Protein AF-A0A4U0YV05-F1 (afdb_monomer_lite)

Organism: NCBI:txid402884

Sequence (251 aa):
MLAPAMVDIHGDAFERQLMPRPGVLLPTEAALLETDRQLAANGIATAYHALTLSFEPGLRSVATGREVVAALAALAPRLTVENRVQLRWETFCFEALPLIEEALAGPLLPALAFNDHMTMAVLDASCALQDRPFDHDPAFPVTDMHGSAFAAKMETRAKRSGMAAADFTALMREIWTRRAEVPAVIALAGERARAVGAPMLSHDDSQPETRSFYRGHGARISEFPMNLAVAGAAREAGDWIVVRAPNAARG

pLDDT: mean 93.85, std 8.56, range [43.19, 98.81]

Radius of gyration: 18.27 Å; chains: 1; bounding box: 50×39×50 Å

Foldseek 3Di:
DDDDADEAEEDQPLLCLQPVDFPDGDDLLVSVQVVLVVCVVVRHQHYAHAQADDPFADCRHLVVVLVNLVSCVVCVVVGRHHYAYAYQYALLPLVNLVVLLVSCPDPPHHAYEYEHVLLVLQQDPVDDSLQFPASLPPVGHGDDLVDPVSLVSCCVVCSRSVHDSVVSSVVSVVSVVCSVCSLVSLLVSLVSCVVSVHAYEYEAARDLVNVVSNVVSPHQEYEPPSDPRNVVSSVVVNGHYHYDPVVVVVD

Structure (mmCIF, N/CA/C/O backbone):
data_AF-A0A4U0YV05-F1
#
_entry.id   AF-A0A4U0YV05-F1
#
loop_
_atom_site.group_PDB
_atom_site.id
_atom_site.type_symbol
_atom_site.label_atom_id
_atom_site.label_alt_id
_atom_site.label_comp_id
_atom_site.label_asym_id
_atom_site.label_entity_id
_atom_site.label_seq_id
_atom_site.pdbx_PDB_ins_code
_atom_site.Cartn_x
_atom_site.Cartn_y
_atom_site.Cartn_z
_atom_site.occupancy
_atom_site.B_iso_or_equiv
_atom_site.auth_seq_id
_atom_site.auth_comp_id
_atom_site.auth_asym_id
_atom_site.auth_atom_id
_atom_site.pdbx_PDB_model_num
ATOM 1 N N . MET A 1 1 ? -30.986 13.637 13.255 1.00 55.81 1 MET A N 1
ATOM 2 C CA . MET A 1 1 ? -30.966 12.291 12.646 1.00 55.81 1 MET A CA 1
ATOM 3 C C . MET A 1 1 ? -29.878 11.503 13.361 1.00 55.81 1 MET A C 1
ATOM 5 O O . MET A 1 1 ? -28.782 12.032 13.463 1.00 55.81 1 MET A O 1
ATOM 9 N N . LEU A 1 2 ? -30.180 10.336 13.936 1.00 71.12 2 LEU A N 1
ATOM 10 C CA . LEU A 1 2 ? -29.167 9.422 14.480 1.00 71.12 2 LEU A CA 1
ATOM 11 C C . LEU A 1 2 ? -28.899 8.370 13.403 1.00 71.12 2 LEU A C 1
ATOM 13 O O . LEU A 1 2 ? -29.835 7.696 12.979 1.00 71.12 2 LEU A O 1
ATOM 17 N N . ALA A 1 3 ? -27.659 8.276 12.934 1.00 77.25 3 ALA A N 1
ATOM 18 C CA . ALA A 1 3 ? -27.214 7.267 11.978 1.00 77.25 3 ALA A CA 1
ATOM 19 C C . ALA A 1 3 ? -25.967 6.562 12.540 1.00 77.25 3 ALA A C 1
ATOM 21 O O . ALA A 1 3 ? -25.246 7.179 13.331 1.00 77.25 3 ALA A O 1
ATOM 22 N N . PRO A 1 4 ? -25.706 5.295 12.167 1.00 82.56 4 PRO A N 1
ATOM 23 C CA . PRO A 1 4 ? -24.433 4.649 12.463 1.00 82.56 4 PRO A CA 1
ATOM 24 C C . PRO A 1 4 ? -23.274 5.486 11.918 1.00 82.56 4 PRO A C 1
ATOM 26 O O . PRO A 1 4 ? -23.374 6.040 10.821 1.00 82.56 4 PRO A O 1
ATOM 29 N N . ALA A 1 5 ? -22.185 5.580 12.677 1.00 84.75 5 ALA A N 1
ATOM 30 C CA . ALA A 1 5 ? -20.993 6.262 12.200 1.00 84.75 5 ALA A CA 1
ATOM 31 C C . ALA A 1 5 ? -20.339 5.480 11.050 1.00 84.75 5 ALA A C 1
ATOM 33 O O . ALA A 1 5 ? -20.402 4.248 11.010 1.00 84.75 5 ALA A O 1
ATOM 34 N N . MET A 1 6 ? -19.724 6.198 10.111 1.00 92.75 6 MET A N 1
ATOM 35 C CA . MET A 1 6 ? -19.103 5.590 8.937 1.00 92.75 6 MET A CA 1
ATOM 36 C C . MET A 1 6 ? -17.715 5.035 9.274 1.00 92.75 6 MET A C 1
ATOM 38 O O . MET A 1 6 ? -16.988 5.599 10.097 1.00 92.75 6 MET A O 1
ATOM 42 N N . VAL A 1 7 ? -17.351 3.945 8.597 1.00 92.44 7 VAL A N 1
ATOM 43 C CA . VAL A 1 7 ? -15.998 3.382 8.597 1.00 92.44 7 VAL A CA 1
ATOM 44 C C . VAL A 1 7 ? -15.406 3.596 7.211 1.00 92.44 7 VAL A C 1
ATOM 46 O O . VAL A 1 7 ? -15.930 3.063 6.233 1.00 92.44 7 VAL A O 1
ATOM 49 N N . ASP A 1 8 ? -14.331 4.374 7.129 1.00 92.25 8 ASP A N 1
ATOM 50 C CA . ASP A 1 8 ? -13.525 4.480 5.917 1.00 92.25 8 ASP A CA 1
ATOM 51 C C . ASP A 1 8 ? -12.470 3.370 5.932 1.00 92.25 8 ASP A C 1
ATOM 53 O O . ASP A 1 8 ? -11.651 3.288 6.844 1.00 92.25 8 ASP A O 1
ATOM 57 N N . ILE A 1 9 ? -12.518 2.479 4.946 1.00 90.50 9 ILE A N 1
ATOM 58 C CA . ILE A 1 9 ? -11.623 1.319 4.854 1.00 90.50 9 ILE A CA 1
ATOM 59 C C . ILE A 1 9 ? -10.411 1.567 3.944 1.00 90.50 9 ILE A C 1
ATOM 61 O O . ILE A 1 9 ? -9.527 0.715 3.894 1.00 90.50 9 ILE A O 1
ATOM 65 N N . HIS A 1 10 ? -10.378 2.697 3.226 1.00 84.88 10 HIS A N 1
ATOM 66 C CA . HIS A 1 10 ? -9.302 3.059 2.302 1.00 84.88 10 HIS A CA 1
ATOM 67 C C . HIS A 1 10 ? -9.283 4.578 2.053 1.00 84.88 10 HIS A C 1
ATOM 69 O O . HIS A 1 10 ? -9.800 5.073 1.045 1.00 84.88 10 HIS A O 1
ATOM 75 N N . GLY A 1 11 ? -8.644 5.317 2.961 1.00 85.31 11 GLY A N 1
ATOM 76 C CA . GLY A 1 11 ? -8.456 6.761 2.839 1.00 85.31 11 GLY A CA 1
ATOM 77 C C . GLY A 1 11 ? -7.008 7.127 2.514 1.00 85.31 11 GLY A C 1
ATOM 78 O O . GLY A 1 11 ? -6.137 6.988 3.366 1.00 85.31 11 GLY A O 1
ATOM 79 N N . ASP A 1 12 ? -6.733 7.648 1.315 1.00 86.75 12 ASP A N 1
ATOM 80 C CA . ASP A 1 12 ? -5.419 8.221 0.956 1.00 86.75 12 ASP A CA 1
ATOM 81 C C . ASP A 1 12 ? -5.397 9.756 1.022 1.00 86.75 12 ASP A C 1
ATOM 83 O O . ASP A 1 12 ? -4.408 10.398 0.670 1.00 86.75 12 ASP A O 1
ATOM 87 N N . ALA A 1 13 ? -6.486 10.366 1.501 1.00 84.62 13 ALA A N 1
ATOM 88 C CA . ALA A 1 13 ? -6.617 11.815 1.573 1.00 84.62 13 ALA A CA 1
ATOM 89 C C . ALA A 1 13 ? -5.518 12.451 2.436 1.00 84.62 13 ALA A C 1
ATOM 91 O O . ALA A 1 13 ? -4.998 13.483 2.020 1.00 84.62 13 ALA A O 1
ATOM 92 N N . PHE A 1 14 ? -5.122 11.797 3.541 1.00 91.25 14 PHE A N 1
ATOM 93 C CA . PHE A 1 14 ? -4.107 12.266 4.497 1.00 91.25 14 PHE A CA 1
ATOM 94 C C . PHE A 1 14 ? -2.751 12.598 3.840 1.00 91.25 14 PHE A C 1
ATOM 96 O O . PHE A 1 14 ? -2.035 13.489 4.304 1.00 91.25 14 PHE A O 1
ATOM 103 N N . GLU A 1 15 ? -2.411 11.943 2.717 1.00 91.19 15 GLU A N 1
ATOM 104 C CA . GLU A 1 15 ? -1.213 12.250 1.921 1.00 91.19 15 GLU A CA 1
ATOM 105 C C . GLU A 1 15 ? -1.215 13.718 1.447 1.00 91.19 15 GLU A C 1
ATOM 107 O O . GLU A 1 15 ? -0.156 14.341 1.354 1.00 91.19 15 GLU A O 1
ATOM 112 N N . ARG A 1 16 ? -2.395 14.308 1.199 1.00 89.44 16 ARG A N 1
ATOM 113 C CA . ARG A 1 16 ? -2.548 15.716 0.791 1.00 89.44 16 ARG A CA 1
ATOM 114 C C . ARG A 1 16 ? -2.352 16.686 1.951 1.00 89.44 16 ARG A C 1
ATOM 116 O O . ARG A 1 16 ? -1.910 17.805 1.714 1.00 89.44 16 ARG A O 1
ATOM 123 N N . GLN A 1 17 ? -2.668 16.293 3.183 1.00 93.81 17 GLN A N 1
ATOM 124 C CA . GLN A 1 17 ? -2.332 17.089 4.363 1.00 93.81 17 GLN A CA 1
ATOM 125 C C . GLN A 1 17 ? -0.826 17.017 4.647 1.00 93.81 17 GLN A C 1
ATOM 127 O O . GLN A 1 17 ? -0.232 18.031 5.002 1.00 93.81 17 GLN A O 1
ATOM 132 N N . LEU A 1 18 ? -0.194 15.853 4.455 1.00 93.75 18 LEU A N 1
ATOM 133 C CA . LEU A 1 18 ? 1.255 15.694 4.635 1.00 93.75 18 LEU A CA 1
ATOM 134 C C . LEU A 1 18 ? 2.056 16.448 3.574 1.00 93.75 18 LEU A C 1
ATOM 136 O O . LEU A 1 18 ? 3.023 17.130 3.902 1.00 93.75 18 LEU A O 1
ATOM 140 N N . MET A 1 19 ? 1.651 16.341 2.310 1.00 92.31 19 MET A N 1
ATOM 141 C CA . MET A 1 19 ? 2.328 16.957 1.174 1.00 92.31 19 MET A CA 1
ATOM 142 C C . MET A 1 19 ? 1.312 17.660 0.259 1.00 92.31 19 MET A C 1
ATOM 144 O O . MET A 1 19 ? 0.965 17.141 -0.806 1.00 92.31 19 MET A O 1
ATOM 148 N N . PRO A 1 20 ? 0.834 18.865 0.627 1.00 89.81 20 PRO A N 1
ATOM 149 C CA . PRO A 1 20 ? -0.196 19.587 -0.132 1.00 89.81 20 PRO A CA 1
ATOM 150 C C . PRO A 1 20 ? 0.233 19.951 -1.556 1.00 89.81 20 PRO A C 1
ATOM 152 O O . PRO A 1 20 ? -0.605 20.183 -2.428 1.00 89.81 20 PRO A O 1
ATOM 155 N N . ARG A 1 21 ? 1.543 19.996 -1.810 1.00 85.56 21 ARG A N 1
ATOM 156 C CA . ARG A 1 21 ? 2.125 20.084 -3.150 1.00 85.56 21 ARG A CA 1
ATOM 157 C C . ARG A 1 21 ? 3.425 19.279 -3.210 1.00 85.56 21 ARG A C 1
ATOM 159 O O . ARG A 1 21 ? 4.096 19.170 -2.182 1.00 85.56 21 ARG A O 1
ATOM 166 N N . PRO A 1 22 ? 3.817 18.761 -4.389 1.00 84.19 22 PRO A N 1
ATOM 167 C CA . PRO A 1 22 ? 5.017 17.940 -4.528 1.00 84.19 22 PRO A CA 1
ATOM 168 C C . PRO A 1 22 ? 6.263 18.593 -3.917 1.00 84.19 22 PRO A C 1
ATOM 170 O O . PRO A 1 22 ? 6.550 19.760 -4.186 1.00 84.19 22 PRO A O 1
ATOM 173 N N . GLY A 1 23 ? 6.986 17.834 -3.089 1.00 83.31 23 GLY A N 1
ATOM 174 C CA . GLY A 1 23 ? 8.243 18.259 -2.465 1.00 83.31 23 GLY A CA 1
ATOM 175 C C . GLY A 1 23 ? 8.105 19.190 -1.255 1.00 83.31 23 GLY A C 1
ATOM 176 O O . GLY A 1 23 ? 9.121 19.632 -0.729 1.00 83.31 23 GLY A O 1
ATOM 177 N N . VAL A 1 24 ? 6.886 19.500 -0.797 1.00 87.94 24 VAL A N 1
ATOM 178 C CA . VAL 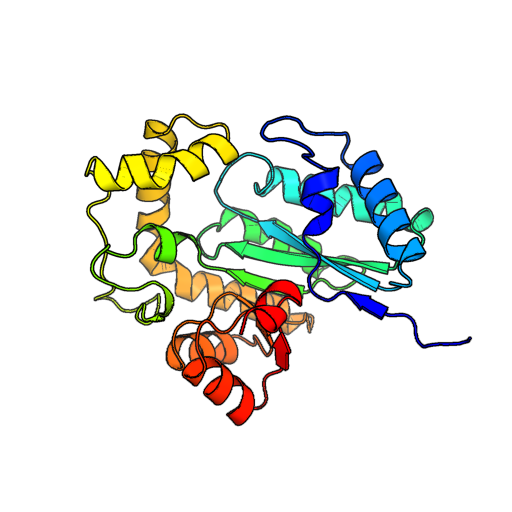A 1 24 ? 6.667 20.340 0.392 1.00 87.94 24 VAL A CA 1
ATOM 179 C C . VAL A 1 24 ? 5.918 19.555 1.453 1.00 87.94 24 VAL A C 1
ATOM 181 O O . VAL A 1 24 ? 4.704 19.397 1.356 1.00 87.94 24 VAL A O 1
ATOM 184 N N . LEU A 1 25 ? 6.657 19.093 2.462 1.00 89.31 25 LEU A N 1
ATOM 185 C CA . LEU A 1 25 ? 6.115 18.391 3.621 1.00 89.31 25 LEU A CA 1
ATOM 186 C C . LEU A 1 25 ? 5.694 19.382 4.710 1.00 89.31 25 LEU A C 1
ATOM 188 O O . LEU A 1 25 ? 6.436 20.307 5.048 1.00 89.31 25 LEU A O 1
ATOM 192 N N . LEU A 1 26 ? 4.503 19.174 5.261 1.00 93.19 26 LEU A N 1
ATOM 193 C CA . LEU A 1 26 ? 4.056 19.806 6.498 1.00 93.19 26 LEU A CA 1
ATOM 194 C C . LEU A 1 26 ? 4.427 18.929 7.705 1.00 93.19 26 LEU A C 1
ATOM 196 O O . LEU A 1 26 ? 4.664 17.732 7.540 1.00 93.19 26 LEU A O 1
ATOM 200 N N . PRO A 1 27 ? 4.462 19.489 8.929 1.00 95.31 27 PRO A N 1
ATOM 201 C CA . PRO A 1 27 ? 4.670 18.691 10.132 1.00 95.31 27 PRO A CA 1
ATOM 202 C C . PRO A 1 27 ? 3.625 17.572 10.250 1.00 95.31 27 PRO A C 1
ATOM 204 O O . PRO A 1 27 ? 2.423 17.848 10.268 1.00 95.31 27 PRO A O 1
ATOM 207 N N . THR A 1 28 ? 4.088 16.324 10.375 1.00 95.94 28 THR A N 1
ATOM 208 C CA . THR A 1 28 ? 3.250 15.113 10.393 1.00 95.94 28 THR A CA 1
ATOM 209 C C . THR A 1 28 ? 2.115 15.205 11.409 1.00 95.94 28 THR A C 1
ATOM 211 O O . THR A 1 28 ? 0.965 14.933 11.078 1.00 95.94 28 THR A O 1
ATOM 214 N N . GLU A 1 29 ? 2.395 15.677 12.627 1.00 96.50 29 GLU A N 1
ATOM 215 C CA . GLU A 1 29 ? 1.366 15.820 13.662 1.00 96.50 29 GLU A CA 1
ATOM 216 C C . GLU A 1 29 ? 0.243 16.788 13.267 1.00 96.50 29 GLU A C 1
ATOM 218 O O . GLU A 1 29 ? -0.933 16.501 13.488 1.00 96.50 29 GLU A O 1
ATOM 223 N N . ALA A 1 30 ? 0.589 17.932 12.667 1.00 95.94 30 ALA A N 1
ATOM 224 C CA . ALA A 1 30 ? -0.394 18.924 12.242 1.00 95.94 30 ALA A CA 1
ATOM 225 C C . ALA A 1 30 ? -1.266 18.383 11.100 1.00 95.94 30 ALA A C 1
ATOM 227 O O . ALA A 1 30 ? -2.483 18.558 11.118 1.00 95.94 30 ALA A O 1
ATOM 228 N N . ALA A 1 31 ? -0.653 17.677 10.146 1.00 96.25 31 ALA A N 1
ATOM 229 C CA . ALA A 1 31 ? -1.357 17.035 9.041 1.00 96.25 31 ALA A CA 1
ATOM 230 C C . ALA A 1 31 ? -2.343 15.955 9.520 1.00 96.25 31 ALA A C 1
ATOM 232 O O . ALA A 1 31 ? -3.478 15.891 9.041 1.00 96.25 31 ALA A O 1
ATOM 233 N N . LEU A 1 32 ? -1.938 15.129 10.489 1.00 97.25 32 LEU A N 1
ATOM 234 C CA . LEU A 1 32 ? -2.789 14.080 11.055 1.00 97.25 32 LEU A CA 1
ATOM 235 C C . LEU A 1 32 ? 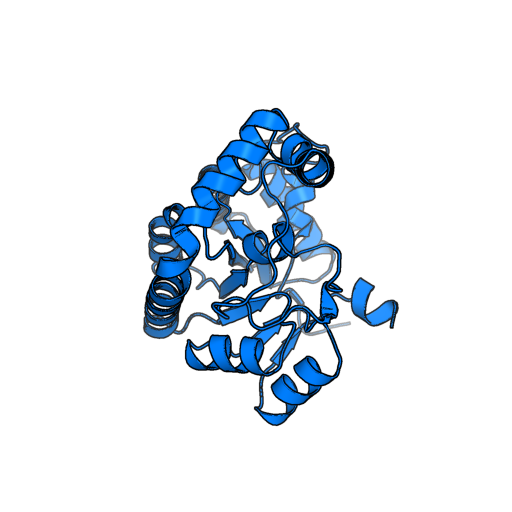-3.931 14.651 11.903 1.00 97.25 32 LEU A C 1
ATOM 237 O O . LEU A 1 32 ? -5.056 14.170 11.798 1.00 97.25 32 LEU A O 1
ATOM 241 N N . LEU A 1 33 ? -3.682 15.706 12.686 1.00 97.50 33 LEU A N 1
ATOM 242 C CA . LEU A 1 33 ? -4.739 16.405 13.425 1.00 97.50 33 LEU A CA 1
ATOM 243 C C . LEU A 1 33 ? -5.773 17.029 12.481 1.00 97.50 33 LEU A C 1
ATOM 245 O O . LEU A 1 33 ? -6.967 16.918 12.736 1.00 97.50 33 LEU A O 1
ATOM 249 N N . GLU A 1 34 ? -5.339 17.655 11.387 1.00 96.50 34 GLU A N 1
ATOM 250 C CA . GLU A 1 34 ? -6.257 18.185 10.372 1.00 96.50 34 GLU A CA 1
ATOM 251 C C . GLU A 1 34 ? -7.067 17.063 9.707 1.00 96.50 34 GLU A C 1
ATOM 253 O O . GLU A 1 34 ? -8.285 17.172 9.563 1.00 96.50 34 GLU A O 1
ATOM 258 N N . THR A 1 35 ? -6.409 15.953 9.362 1.00 96.69 35 THR A N 1
ATOM 259 C CA . THR A 1 35 ? -7.069 14.770 8.791 1.00 96.69 35 THR A CA 1
ATOM 260 C C . THR A 1 35 ? -8.154 14.233 9.730 1.00 96.69 35 THR A C 1
ATOM 262 O O . THR A 1 35 ? -9.287 14.029 9.298 1.00 96.69 35 THR A O 1
ATOM 265 N N . ASP A 1 36 ? -7.850 14.075 11.020 1.00 97.50 36 ASP A N 1
ATOM 266 C CA . ASP A 1 36 ? -8.804 13.649 12.052 1.00 97.50 36 ASP A CA 1
ATOM 267 C C . ASP A 1 36 ? -10.036 14.559 12.119 1.00 97.50 36 ASP A C 1
ATOM 269 O O . ASP A 1 36 ? -11.169 14.074 12.146 1.00 97.50 36 ASP A O 1
ATOM 273 N N . ARG A 1 37 ? -9.840 15.884 12.075 1.00 97.06 37 ARG A N 1
ATOM 274 C CA . ARG A 1 37 ? -10.954 16.842 12.108 1.00 97.06 37 ARG A CA 1
ATOM 275 C C . ARG A 1 37 ? -11.829 16.760 10.871 1.00 97.06 37 ARG A C 1
ATOM 277 O O . ARG A 1 37 ? -13.049 16.846 11.000 1.00 97.06 37 ARG A O 1
ATOM 284 N N . GLN A 1 38 ? -11.237 16.562 9.696 1.00 95.88 38 GLN A N 1
ATOM 285 C CA . GLN A 1 38 ? -12.008 16.362 8.473 1.00 95.88 38 GLN A CA 1
ATOM 286 C C . GLN A 1 38 ? -12.807 15.058 8.522 1.00 95.88 38 GLN A C 1
ATOM 288 O O . GLN A 1 38 ? -13.991 15.071 8.192 1.00 95.88 38 GLN A O 1
ATOM 293 N N . LEU A 1 39 ? -12.208 13.953 8.973 1.00 95.31 39 LEU A N 1
ATOM 294 C CA . LEU A 1 39 ? -12.907 12.674 9.124 1.00 95.31 39 LEU A CA 1
ATOM 295 C C . LEU A 1 39 ? -14.107 12.805 10.076 1.00 95.31 39 LEU A C 1
ATOM 297 O O . LEU A 1 39 ? -15.235 12.483 9.694 1.00 95.31 39 LEU A O 1
ATOM 301 N N . ALA A 1 40 ? -13.892 13.376 11.265 1.00 95.00 40 ALA A N 1
ATOM 302 C CA . ALA A 1 40 ? -14.948 13.583 12.253 1.00 95.00 40 ALA A CA 1
ATOM 303 C C . ALA A 1 40 ? -16.070 14.494 11.731 1.00 95.00 40 ALA A C 1
ATOM 305 O O . ALA A 1 40 ? -17.252 14.185 11.893 1.00 95.00 40 ALA A O 1
ATOM 306 N N . ALA A 1 41 ? -15.719 15.595 11.055 1.00 94.50 41 ALA A N 1
ATOM 307 C CA . ALA A 1 41 ? -16.692 16.522 10.475 1.00 94.50 41 ALA A CA 1
ATOM 308 C C . ALA A 1 41 ? -17.556 15.877 9.375 1.00 94.50 41 ALA A C 1
ATOM 310 O O . ALA A 1 41 ? -18.688 16.308 9.160 1.00 94.50 41 ALA A O 1
ATOM 311 N N . ASN A 1 42 ? -17.050 14.833 8.712 1.00 92.44 42 ASN A N 1
ATOM 312 C CA . ASN A 1 42 ? -17.774 14.056 7.704 1.00 92.44 42 ASN A CA 1
ATOM 313 C C . ASN A 1 42 ? -18.481 12.810 8.281 1.00 92.44 42 ASN A C 1
ATOM 315 O O . ASN A 1 42 ? -18.996 11.993 7.522 1.00 92.44 42 ASN A O 1
ATOM 319 N N . GLY A 1 43 ? -18.539 12.653 9.610 1.00 92.69 43 GLY A N 1
ATOM 320 C CA . GLY A 1 43 ? -19.245 11.543 10.263 1.00 92.69 43 GLY A CA 1
ATOM 321 C C . GLY A 1 43 ? -18.520 10.193 10.199 1.00 92.69 43 GLY A C 1
ATOM 322 O O . GLY A 1 43 ? -19.146 9.152 10.423 1.00 92.69 43 GLY A O 1
ATOM 323 N N . ILE A 1 44 ? -17.217 10.197 9.903 1.00 94.69 44 ILE A N 1
ATOM 324 C CA . ILE A 1 44 ? -16.365 9.004 9.928 1.00 94.69 44 ILE A CA 1
ATOM 325 C C . ILE A 1 44 ? -15.833 8.828 11.351 1.00 94.69 44 ILE A C 1
ATOM 327 O O . ILE A 1 44 ? -15.164 9.716 11.874 1.00 94.69 44 ILE A O 1
ATOM 331 N N . ALA A 1 45 ? -16.132 7.689 11.981 1.00 95.38 45 ALA A N 1
ATOM 332 C CA . ALA A 1 45 ? -15.660 7.369 13.336 1.00 95.38 45 ALA A CA 1
ATOM 333 C C . ALA A 1 45 ? -14.471 6.403 13.356 1.00 95.38 45 ALA A C 1
ATOM 335 O O . ALA A 1 45 ? -13.752 6.350 14.353 1.00 95.38 45 ALA A O 1
ATOM 336 N N . THR A 1 46 ? -14.224 5.686 12.259 1.00 95.75 46 THR A N 1
ATOM 337 C CA . THR A 1 46 ? -13.042 4.835 12.092 1.00 95.75 46 THR A CA 1
ATOM 338 C C . THR A 1 46 ? -12.504 5.005 10.683 1.00 95.75 46 THR A C 1
ATOM 340 O O . THR A 1 46 ? -13.274 4.958 9.726 1.00 95.75 46 THR A O 1
ATOM 343 N N . ALA A 1 47 ? -11.194 5.181 10.551 1.00 96.00 47 ALA A N 1
ATOM 344 C CA . ALA A 1 47 ? -10.533 5.291 9.259 1.00 96.00 47 ALA A CA 1
ATOM 345 C C . ALA A 1 47 ? -9.346 4.334 9.179 1.00 96.00 47 ALA A C 1
ATOM 347 O O . ALA A 1 47 ? -8.572 4.232 10.125 1.00 96.00 47 ALA A O 1
ATOM 348 N N . TYR A 1 48 ? -9.190 3.668 8.041 1.00 96.50 48 TYR A N 1
ATOM 349 C CA . TYR A 1 48 ? -7.971 2.987 7.631 1.00 96.50 48 TYR A CA 1
ATOM 350 C C . TYR A 1 48 ? -7.246 3.867 6.614 1.00 96.50 48 TYR A C 1
ATOM 352 O O . TYR A 1 48 ? -7.618 3.934 5.439 1.00 96.50 48 TYR A O 1
ATOM 360 N N . HIS A 1 49 ? -6.200 4.550 7.076 1.00 96.31 49 HIS A N 1
ATOM 361 C CA . HIS A 1 49 ? -5.341 5.360 6.215 1.00 96.31 49 HIS A CA 1
ATOM 362 C C . HIS A 1 49 ? -4.530 4.450 5.299 1.00 96.31 49 HIS A C 1
ATOM 364 O O . HIS A 1 49 ? -3.744 3.641 5.793 1.00 96.31 49 HIS A O 1
ATOM 370 N N . ALA A 1 50 ? -4.716 4.574 3.986 1.00 95.31 50 ALA A N 1
ATOM 371 C CA . ALA A 1 50 ? -3.995 3.807 2.973 1.00 95.31 50 ALA A CA 1
ATOM 372 C C . ALA A 1 50 ? -2.544 4.304 2.868 1.00 95.31 50 ALA A C 1
ATOM 374 O O . ALA A 1 50 ? -2.190 5.087 1.987 1.00 95.31 50 ALA A O 1
ATOM 375 N N . LEU A 1 51 ? -1.711 3.879 3.817 1.00 96.88 51 LEU A N 1
ATOM 376 C CA . LEU A 1 51 ? -0.325 4.296 3.962 1.00 96.88 51 LEU A CA 1
ATOM 377 C C . LEU A 1 51 ? 0.562 3.493 3.016 1.00 96.88 51 LEU A C 1
ATOM 379 O O . LEU A 1 51 ? 0.823 2.313 3.254 1.00 96.88 51 LEU A O 1
ATOM 383 N N . THR A 1 52 ? 1.043 4.140 1.955 1.00 96.62 52 THR A N 1
ATOM 384 C CA . THR A 1 52 ? 1.960 3.491 1.016 1.00 96.62 52 THR A CA 1
ATOM 385 C C . THR A 1 52 ? 3.335 3.285 1.654 1.00 96.62 52 THR A C 1
ATOM 387 O O . THR A 1 52 ? 3.950 4.248 2.110 1.00 96.62 52 THR A O 1
ATOM 390 N N . LEU A 1 53 ? 3.837 2.048 1.628 1.00 98.06 53 LEU A N 1
ATOM 391 C CA . LEU A 1 53 ? 5.206 1.684 1.999 1.00 98.06 53 LEU A CA 1
ATOM 392 C C . LEU A 1 53 ? 5.941 1.182 0.754 1.00 98.06 53 LEU A C 1
ATOM 394 O O . LEU A 1 53 ? 5.737 0.048 0.315 1.00 98.06 53 LEU A O 1
ATOM 398 N N . SER A 1 54 ? 6.768 2.046 0.173 1.00 97.25 54 SER A N 1
ATOM 399 C CA . SER A 1 54 ? 7.480 1.810 -1.080 1.00 97.25 54 SER A CA 1
ATOM 400 C C . SER A 1 54 ? 8.996 1.908 -0.917 1.00 97.25 54 SER A C 1
ATOM 402 O O . SER A 1 54 ? 9.513 2.551 -0.001 1.00 97.25 54 SER A O 1
ATOM 404 N N . PHE A 1 55 ? 9.701 1.284 -1.861 1.00 96.62 55 PHE A N 1
ATOM 405 C CA . PHE A 1 55 ? 11.145 1.410 -2.046 1.00 96.62 55 PHE A CA 1
ATOM 406 C C . PHE A 1 55 ? 11.540 2.800 -2.578 1.00 96.62 55 PHE A C 1
ATOM 408 O O . PHE A 1 55 ? 12.717 3.154 -2.551 1.00 96.62 55 PHE A O 1
ATOM 415 N N . GLU A 1 56 ? 10.580 3.593 -3.077 1.00 93.88 56 GLU A N 1
ATOM 416 C CA . GLU A 1 56 ? 10.836 4.969 -3.508 1.00 93.88 56 GLU A CA 1
ATOM 417 C C . GLU A 1 56 ? 11.002 5.921 -2.304 1.00 93.88 56 GLU A C 1
ATOM 419 O O . GLU A 1 56 ? 10.275 5.804 -1.313 1.00 93.88 56 GLU A O 1
ATOM 424 N N . PRO A 1 57 ? 11.937 6.890 -2.365 1.00 93.25 57 PRO A N 1
ATOM 425 C CA . PRO A 1 57 ? 12.074 7.899 -1.322 1.00 93.25 57 PRO A CA 1
ATOM 426 C C . PRO A 1 57 ? 10.915 8.910 -1.347 1.00 93.25 57 PRO A C 1
ATOM 428 O O . PRO A 1 57 ? 10.072 8.930 -2.247 1.00 93.25 57 PRO A O 1
ATOM 431 N N . GLY A 1 58 ? 10.899 9.796 -0.350 1.00 91.38 58 GLY A N 1
ATOM 432 C CA . GLY A 1 58 ? 9.890 10.846 -0.215 1.00 91.38 58 GLY A CA 1
ATOM 433 C C . GLY A 1 58 ? 8.647 10.362 0.526 1.00 91.38 58 GLY A C 1
ATOM 434 O O . GLY A 1 58 ? 8.740 9.512 1.409 1.00 91.38 58 GLY A O 1
ATOM 435 N N . LEU A 1 59 ? 7.481 10.907 0.162 1.00 92.00 59 LEU A N 1
ATOM 436 C CA . LEU A 1 59 ? 6.221 10.726 0.898 1.00 92.00 59 LEU A CA 1
ATOM 437 C C . LEU A 1 59 ? 5.846 9.254 1.147 1.00 92.00 59 LEU A C 1
ATOM 439 O O . LEU A 1 59 ? 5.254 8.938 2.171 1.00 92.00 59 LEU A O 1
ATOM 443 N N . ARG A 1 60 ? 6.177 8.367 0.204 1.00 93.75 60 ARG A N 1
ATOM 444 C CA . ARG A 1 60 ? 5.803 6.943 0.229 1.00 93.75 60 ARG A CA 1
ATOM 445 C C . ARG A 1 60 ? 6.903 6.035 0.772 1.00 93.75 60 ARG A C 1
ATOM 447 O O . ARG A 1 60 ? 6.785 4.816 0.695 1.00 93.75 60 ARG A O 1
ATOM 454 N N . SER A 1 61 ? 7.985 6.620 1.278 1.00 96.00 61 SER A N 1
ATOM 455 C CA . SER A 1 61 ? 9.111 5.867 1.815 1.00 96.00 61 SER A CA 1
ATOM 456 C C . SER A 1 61 ? 8.755 5.177 3.129 1.00 96.00 61 SER A C 1
ATOM 458 O O . SER A 1 61 ? 7.917 5.648 3.901 1.00 96.00 61 SER A O 1
ATOM 460 N N . VAL A 1 62 ? 9.470 4.096 3.444 1.00 98.19 62 VAL A N 1
ATOM 461 C CA . VAL A 1 62 ? 9.359 3.412 4.745 1.00 98.19 62 VAL A CA 1
ATOM 462 C C . VAL A 1 62 ? 9.668 4.357 5.916 1.00 98.19 62 VAL A C 1
ATOM 464 O O . VAL A 1 62 ? 9.053 4.242 6.975 1.00 98.19 62 VAL A O 1
ATOM 467 N N . ALA A 1 63 ? 10.581 5.318 5.731 1.00 97.00 63 ALA A N 1
ATOM 468 C CA . ALA A 1 63 ? 10.918 6.312 6.750 1.00 97.00 63 ALA A CA 1
ATOM 469 C C . ALA A 1 63 ? 9.718 7.215 7.078 1.00 97.00 63 ALA A C 1
ATOM 471 O O . ALA A 1 63 ? 9.331 7.319 8.240 1.00 97.00 63 ALA A O 1
ATOM 472 N N . THR A 1 64 ? 9.066 7.782 6.058 1.00 95.94 64 THR A N 1
ATOM 473 C CA . THR A 1 64 ? 7.839 8.570 6.248 1.00 95.94 64 THR A CA 1
ATOM 474 C C . THR A 1 64 ? 6.707 7.715 6.818 1.00 95.94 64 THR A C 1
ATOM 476 O O . THR A 1 64 ? 5.991 8.161 7.711 1.00 95.94 64 THR A O 1
ATOM 479 N N . GLY A 1 65 ? 6.576 6.459 6.380 1.00 97.19 65 GLY A N 1
ATOM 480 C CA . GLY A 1 65 ? 5.612 5.523 6.957 1.00 97.19 65 GLY A CA 1
ATOM 481 C C . GLY A 1 65 ? 5.804 5.320 8.462 1.00 97.19 65 GLY A C 1
ATOM 482 O O . GLY A 1 65 ? 4.841 5.380 9.226 1.00 97.19 65 GLY A O 1
ATOM 483 N N . ARG A 1 66 ? 7.055 5.159 8.908 1.00 97.75 66 ARG A N 1
ATOM 484 C CA . ARG A 1 66 ? 7.404 5.047 10.330 1.00 97.75 66 ARG A CA 1
ATOM 485 C C . ARG A 1 66 ? 7.043 6.310 11.110 1.00 97.75 66 ARG A C 1
ATOM 487 O O . ARG A 1 66 ? 6.483 6.201 12.198 1.00 97.75 66 ARG A O 1
ATOM 494 N N . GLU A 1 67 ? 7.325 7.490 10.559 1.00 97.38 67 GLU A N 1
ATOM 495 C CA . GLU A 1 67 ? 6.949 8.771 11.173 1.00 97.38 67 GLU A CA 1
ATOM 496 C C . GLU A 1 67 ? 5.430 8.896 11.345 1.00 97.38 67 GLU A C 1
ATOM 498 O O . GLU A 1 67 ? 4.966 9.297 12.410 1.00 97.38 67 GLU A O 1
ATOM 503 N N . VAL A 1 68 ? 4.649 8.508 10.331 1.00 97.38 68 VAL A N 1
ATOM 504 C CA . VAL A 1 68 ? 3.179 8.542 10.381 1.00 97.38 68 VAL A CA 1
ATOM 505 C C . VAL A 1 68 ? 2.634 7.583 11.439 1.00 97.38 68 VAL A C 1
ATOM 507 O O . VAL A 1 68 ? 1.813 7.994 12.258 1.00 97.38 68 VAL A O 1
ATOM 510 N N . VAL A 1 69 ? 3.100 6.329 11.464 1.00 97.31 69 VAL A N 1
ATOM 511 C CA . VAL A 1 69 ? 2.660 5.330 12.456 1.00 97.31 69 VAL A CA 1
ATOM 512 C C . VAL A 1 69 ? 2.990 5.792 13.879 1.00 97.31 69 VAL A C 1
ATOM 514 O O . VAL A 1 69 ? 2.125 5.752 14.757 1.00 97.31 69 VAL A O 1
ATOM 517 N N . ALA A 1 70 ? 4.205 6.299 14.105 1.00 96.88 70 ALA A N 1
ATOM 518 C CA . ALA A 1 70 ? 4.617 6.814 15.408 1.00 96.88 70 ALA A CA 1
ATOM 519 C C . ALA A 1 70 ? 3.790 8.039 15.836 1.00 96.88 70 ALA A C 1
ATOM 521 O O . ALA A 1 70 ? 3.348 8.118 16.984 1.00 96.88 70 ALA A O 1
ATOM 522 N N . ALA A 1 71 ? 3.536 8.975 14.917 1.00 97.31 71 ALA A N 1
ATOM 523 C CA . ALA A 1 71 ? 2.743 10.167 15.197 1.00 97.31 71 ALA A CA 1
ATOM 524 C C . ALA A 1 71 ? 1.275 9.831 15.500 1.00 97.31 71 ALA A C 1
ATOM 526 O O . ALA A 1 71 ? 0.710 10.398 16.433 1.00 97.31 71 ALA A O 1
ATOM 527 N N . LEU A 1 72 ? 0.663 8.883 14.780 1.00 96.88 72 LEU A N 1
ATOM 528 C CA . LEU A 1 72 ? -0.691 8.400 15.081 1.00 96.88 72 LEU A CA 1
ATOM 529 C C . LEU A 1 72 ? -0.777 7.808 16.493 1.00 96.88 72 LEU A C 1
ATOM 531 O O . LEU A 1 72 ? -1.687 8.154 17.247 1.00 96.88 72 LEU A O 1
ATOM 535 N N . ALA A 1 73 ? 0.193 6.974 16.878 1.00 95.62 73 ALA A N 1
ATOM 536 C CA . ALA A 1 73 ? 0.245 6.394 18.218 1.00 95.62 73 ALA A CA 1
ATOM 537 C C . ALA A 1 73 ? 0.407 7.470 19.307 1.00 95.62 73 ALA A C 1
ATOM 539 O O . ALA A 1 73 ? -0.310 7.451 20.308 1.00 95.62 73 ALA A O 1
ATOM 540 N N . ALA A 1 74 ? 1.301 8.442 19.098 1.00 96.69 74 ALA A N 1
ATOM 541 C CA . ALA A 1 74 ? 1.523 9.543 20.035 1.00 96.69 74 ALA A CA 1
ATOM 542 C C . ALA A 1 74 ? 0.301 10.470 20.163 1.00 96.69 74 ALA A C 1
ATOM 544 O O . ALA A 1 74 ? 0.000 10.970 21.250 1.00 96.69 74 ALA A O 1
ATOM 545 N N . LEU A 1 75 ? -0.420 10.695 19.062 1.00 97.25 75 LEU A N 1
ATOM 546 C CA . LEU A 1 75 ? -1.600 11.554 19.026 1.00 97.25 75 LEU A CA 1
ATOM 547 C C . LEU A 1 75 ? -2.879 10.861 19.492 1.00 97.25 75 LEU A C 1
ATOM 549 O O . LEU A 1 75 ? -3.841 11.577 19.758 1.00 97.25 75 LEU A O 1
ATOM 553 N N . ALA A 1 76 ? -2.908 9.533 19.640 1.00 96.00 76 ALA A N 1
ATOM 554 C CA . ALA A 1 76 ? -4.114 8.764 19.963 1.00 96.00 76 ALA A CA 1
ATOM 555 C C . ALA A 1 76 ? -5.003 9.373 21.076 1.00 96.00 76 ALA A C 1
ATOM 557 O O . ALA A 1 76 ? -6.213 9.447 20.866 1.00 96.00 76 ALA A O 1
ATOM 558 N N . PRO A 1 77 ? -4.476 9.916 22.198 1.00 96.31 77 PRO A N 1
ATOM 559 C CA . PRO A 1 77 ? -5.305 10.552 23.234 1.00 96.31 77 PRO A CA 1
ATOM 560 C C . PRO A 1 77 ? -6.015 11.854 22.813 1.00 96.31 77 PRO A C 1
ATOM 562 O O . PRO A 1 77 ? -6.857 12.363 23.548 1.00 96.31 77 PRO A O 1
ATOM 565 N N . ARG A 1 78 ? -5.630 12.446 21.678 1.00 96.50 78 ARG A N 1
ATOM 566 C CA . ARG A 1 78 ? -6.120 13.735 21.153 1.00 96.50 78 ARG A CA 1
ATOM 567 C C . ARG A 1 78 ? -6.997 13.585 19.907 1.00 96.50 78 ARG A C 1
ATOM 569 O O . ARG A 1 78 ? -7.605 14.575 19.487 1.00 96.50 78 ARG A O 1
ATOM 576 N N . LEU A 1 79 ? -7.008 12.401 19.298 1.00 97.44 79 LEU A N 1
ATOM 577 C CA . LEU A 1 79 ? -7.765 12.110 18.085 1.00 97.44 79 LEU A CA 1
ATOM 578 C C . LEU A 1 79 ? -9.240 11.882 18.428 1.00 97.44 79 LEU A C 1
ATOM 580 O O . LEU A 1 79 ? -9.581 11.386 19.500 1.00 97.44 79 LEU A O 1
ATOM 584 N N . THR A 1 80 ? -10.116 12.303 17.523 1.00 96.88 80 THR A N 1
ATOM 585 C CA . THR A 1 80 ? -11.574 12.189 17.667 1.00 96.88 80 THR A CA 1
ATOM 586 C C . THR A 1 80 ? -12.144 11.007 16.885 1.00 96.88 80 THR A C 1
ATOM 588 O O . THR A 1 80 ? -13.266 10.580 17.151 1.00 96.88 80 THR A O 1
ATOM 591 N N . VAL A 1 81 ? -11.351 10.460 15.963 1.00 96.19 81 VAL A N 1
ATOM 592 C CA . VAL A 1 81 ? -11.637 9.286 15.137 1.00 96.19 81 VAL A CA 1
ATOM 593 C C . VAL A 1 81 ? -10.698 8.145 15.535 1.00 96.19 81 VAL A C 1
ATOM 595 O O . VAL A 1 81 ? -9.543 8.362 15.912 1.00 96.19 81 VAL A O 1
ATOM 598 N N . GLU A 1 82 ? -11.159 6.901 15.425 1.00 96.62 82 GLU A N 1
ATOM 599 C CA . GLU A 1 82 ? -10.278 5.739 15.512 1.00 96.62 82 GLU A CA 1
ATOM 600 C C . GLU A 1 82 ? -9.433 5.644 14.231 1.00 96.62 82 GLU A C 1
ATOM 602 O O . GLU A 1 82 ? -9.879 5.148 13.195 1.00 96.62 82 GLU A O 1
ATOM 607 N N . ASN A 1 83 ? -8.213 6.176 14.293 1.00 96.88 83 ASN A N 1
ATOM 608 C CA . ASN A 1 83 ? -7.294 6.252 13.162 1.00 96.88 83 ASN A CA 1
ATOM 609 C C . ASN A 1 83 ? -6.426 4.985 13.097 1.00 96.88 83 ASN A C 1
ATOM 611 O O . ASN A 1 83 ? -5.436 4.857 13.817 1.00 96.88 83 ASN A O 1
ATOM 615 N N . ARG A 1 84 ? -6.800 4.051 12.223 1.00 96.94 84 ARG A N 1
ATOM 616 C CA . ARG A 1 84 ? -6.042 2.840 11.881 1.00 96.94 84 ARG A CA 1
ATOM 617 C C . ARG A 1 84 ? -5.245 3.053 10.596 1.00 96.94 84 ARG A C 1
ATOM 619 O O . ARG A 1 84 ? -5.488 3.997 9.845 1.00 96.94 84 ARG A O 1
ATOM 626 N N . VAL A 1 85 ? -4.320 2.142 10.306 1.00 97.06 85 VAL A N 1
ATOM 627 C CA . VAL A 1 85 ? -3.572 2.146 9.041 1.00 97.06 85 VAL A CA 1
ATOM 628 C C . VAL A 1 85 ? -3.877 0.898 8.219 1.00 97.06 85 VAL A C 1
ATOM 630 O O . VAL A 1 85 ? -3.959 -0.216 8.735 1.00 97.06 85 VAL A O 1
ATOM 633 N N . GLN A 1 86 ? -4.047 1.092 6.918 1.00 97.50 86 GLN A N 1
ATOM 634 C CA . GLN A 1 86 ? -3.904 0.058 5.905 1.00 97.50 86 GLN A CA 1
ATOM 635 C C . GLN A 1 86 ? -2.479 0.190 5.358 1.00 97.50 86 GLN A C 1
ATOM 637 O O . GLN A 1 86 ? -2.161 1.146 4.654 1.00 97.50 86 GLN A O 1
ATOM 642 N N . LEU A 1 87 ? -1.609 -0.752 5.713 1.00 98.00 87 LEU A N 1
ATOM 643 C CA . LEU A 1 87 ? -0.227 -0.830 5.249 1.00 98.00 87 LEU A CA 1
ATOM 644 C C . LEU A 1 87 ? -0.243 -1.262 3.781 1.00 98.00 87 LEU A C 1
ATOM 646 O O . LEU A 1 87 ? -0.265 -2.456 3.477 1.00 98.00 87 LEU A O 1
ATOM 650 N N . ARG A 1 88 ? -0.290 -0.290 2.868 1.00 97.56 88 ARG A N 1
ATOM 651 C CA . ARG A 1 88 ? -0.266 -0.520 1.424 1.00 97.56 88 ARG A CA 1
ATOM 652 C C . ARG A 1 88 ? 1.171 -0.738 0.982 1.00 97.56 88 ARG A C 1
ATOM 654 O O . ARG A 1 88 ? 1.901 0.189 0.642 1.00 97.56 88 ARG A O 1
ATOM 661 N N . TRP A 1 89 ? 1.581 -1.989 1.053 1.00 98.56 89 TRP A N 1
ATOM 662 C CA . TRP A 1 89 ? 2.958 -2.403 0.897 1.00 98.56 89 TRP A CA 1
ATOM 663 C C . TRP A 1 89 ? 3.272 -2.743 -0.558 1.00 98.56 89 TRP A C 1
ATOM 665 O O . TRP A 1 89 ? 2.648 -3.628 -1.146 1.00 98.56 89 TRP A O 1
ATOM 675 N N . GLU A 1 90 ? 4.261 -2.055 -1.133 1.00 98.44 90 GLU A N 1
ATOM 676 C CA . GLU A 1 90 ? 4.863 -2.479 -2.396 1.00 98.44 90 GLU A CA 1
ATOM 677 C C . GLU A 1 90 ? 5.617 -3.787 -2.169 1.00 98.44 90 GLU A C 1
ATOM 679 O O . GLU A 1 90 ? 6.599 -3.818 -1.432 1.00 98.44 90 GLU A O 1
ATOM 684 N N . THR A 1 91 ? 5.206 -4.858 -2.837 1.00 98.62 91 THR A N 1
ATOM 685 C CA . THR A 1 91 ? 5.737 -6.218 -2.633 1.00 98.62 91 THR A CA 1
ATOM 686 C C . THR A 1 91 ? 7.243 -6.349 -2.895 1.00 98.62 91 THR A C 1
ATOM 688 O O . THR A 1 91 ? 7.873 -7.278 -2.400 1.00 98.62 91 THR A O 1
ATOM 691 N N . PHE A 1 92 ? 7.841 -5.392 -3.610 1.00 98.62 92 PHE A N 1
ATOM 692 C CA . PHE A 1 92 ? 9.284 -5.277 -3.848 1.00 98.62 92 PHE A CA 1
ATOM 693 C C . PHE A 1 92 ? 10.055 -4.499 -2.758 1.00 98.62 92 PHE A C 1
ATOM 695 O O . PHE A 1 92 ? 11.288 -4.495 -2.752 1.00 98.62 92 PHE A O 1
ATOM 702 N N . CYS A 1 93 ? 9.362 -3.828 -1.835 1.00 98.62 93 CYS A N 1
ATOM 703 C CA . CYS A 1 93 ? 9.959 -3.072 -0.734 1.00 98.62 93 CYS A CA 1
ATOM 704 C C . CYS A 1 93 ? 10.169 -3.974 0.487 1.00 98.62 93 CYS A C 1
ATOM 706 O O . CYS A 1 93 ? 9.410 -3.941 1.458 1.00 98.62 93 CYS A O 1
ATOM 708 N N . PHE A 1 94 ? 11.199 -4.812 0.442 1.00 98.56 94 PHE A N 1
ATOM 709 C CA . PHE A 1 94 ? 11.506 -5.755 1.525 1.00 98.56 94 PHE A CA 1
ATOM 710 C C . PHE A 1 94 ? 11.875 -5.029 2.828 1.00 98.56 94 PHE A C 1
ATOM 712 O O . PHE A 1 94 ? 11.609 -5.514 3.925 1.00 98.56 94 PHE A O 1
ATOM 719 N N . GLU A 1 95 ? 12.412 -3.818 2.708 1.00 98.25 95 GLU A N 1
ATOM 720 C CA . GLU A 1 95 ? 12.780 -2.927 3.804 1.00 98.25 95 GLU A CA 1
ATOM 721 C C . GLU A 1 95 ? 11.574 -2.481 4.651 1.00 98.25 95 GLU A C 1
ATOM 723 O O . GLU A 1 95 ? 11.754 -2.026 5.780 1.00 98.25 95 GLU A O 1
ATOM 728 N N . ALA A 1 96 ? 10.344 -2.623 4.142 1.00 98.56 96 ALA A N 1
ATOM 729 C CA . ALA A 1 96 ? 9.124 -2.326 4.887 1.00 98.56 96 ALA A CA 1
ATOM 730 C C . ALA A 1 96 ? 8.737 -3.426 5.890 1.00 98.56 96 ALA A C 1
ATOM 732 O O . ALA A 1 96 ? 7.990 -3.140 6.825 1.00 98.56 96 ALA A O 1
ATOM 733 N N . LEU A 1 97 ? 9.238 -4.661 5.735 1.00 98.56 97 LEU A N 1
ATOM 734 C CA . LEU A 1 97 ? 8.827 -5.801 6.568 1.00 98.56 97 LEU A CA 1
ATOM 735 C C . LEU A 1 97 ? 8.989 -5.550 8.077 1.00 98.56 97 LEU A C 1
ATOM 737 O O . LEU A 1 97 ? 8.027 -5.808 8.798 1.00 98.56 97 LEU A O 1
ATOM 741 N N . PRO A 1 98 ? 10.107 -4.984 8.582 1.00 98.56 98 PRO A N 1
ATOM 742 C CA . PRO A 1 98 ? 10.234 -4.700 10.011 1.00 98.56 98 PRO A CA 1
ATOM 743 C C . PRO A 1 98 ? 9.170 -3.724 10.528 1.00 98.56 98 PRO A C 1
ATOM 745 O O . PRO A 1 98 ? 8.661 -3.898 11.630 1.00 98.56 98 PRO A O 1
ATOM 748 N N . LEU A 1 99 ? 8.808 -2.706 9.735 1.00 98.56 99 LEU A N 1
ATOM 749 C CA . LEU A 1 99 ? 7.743 -1.767 10.102 1.00 98.56 99 LEU A CA 1
ATOM 750 C C . LEU A 1 99 ? 6.367 -2.445 10.072 1.00 98.56 99 LEU A C 1
ATOM 752 O O . LEU A 1 99 ? 5.534 -2.166 10.928 1.00 98.56 99 LEU A O 1
ATOM 756 N N . ILE A 1 100 ? 6.128 -3.339 9.108 1.00 98.62 100 ILE A N 1
ATOM 757 C CA . ILE A 1 100 ? 4.888 -4.119 9.034 1.00 98.62 100 ILE A CA 1
ATOM 758 C C . ILE A 1 100 ? 4.746 -5.007 10.274 1.00 98.62 100 ILE A C 1
ATOM 760 O O . ILE A 1 100 ? 3.690 -5.005 10.899 1.00 98.62 100 ILE A O 1
ATOM 764 N N . GLU A 1 101 ? 5.800 -5.726 10.664 1.00 98.25 101 GLU A N 1
ATOM 765 C CA . GLU A 1 101 ? 5.794 -6.576 11.861 1.00 98.25 101 GLU A CA 1
ATOM 766 C C . GLU A 1 101 ? 5.576 -5.762 13.146 1.00 98.25 101 GLU A C 1
ATOM 768 O O . GLU A 1 101 ? 4.754 -6.141 13.981 1.00 98.25 101 GLU A O 1
ATOM 773 N N . GLU A 1 102 ? 6.246 -4.614 13.281 1.00 97.94 102 GLU A N 1
ATOM 774 C CA . GLU A 1 102 ? 6.056 -3.690 14.406 1.00 97.94 102 GLU A CA 1
ATOM 775 C C . GLU A 1 102 ? 4.611 -3.178 14.486 1.00 97.94 102 GLU A C 1
ATOM 777 O O . GLU A 1 102 ? 3.995 -3.215 15.552 1.00 97.94 102 GLU A O 1
ATOM 782 N N . ALA A 1 103 ? 4.041 -2.749 13.357 1.00 97.75 103 ALA A N 1
ATOM 783 C CA . ALA A 1 103 ? 2.672 -2.247 13.298 1.00 97.75 103 ALA A CA 1
ATOM 784 C C . ALA A 1 103 ? 1.634 -3.345 13.593 1.00 97.75 103 ALA A C 1
ATOM 786 O O . ALA A 1 103 ? 0.653 -3.084 14.286 1.00 97.75 103 ALA A O 1
ATOM 787 N N . LEU A 1 104 ? 1.852 -4.578 13.119 1.00 98.00 104 LEU A N 1
ATOM 788 C CA . LEU A 1 104 ? 0.985 -5.731 13.407 1.00 98.00 104 LEU A CA 1
ATOM 789 C C . LEU A 1 104 ? 0.983 -6.125 14.892 1.00 98.00 104 LEU A C 1
ATOM 791 O O . LEU A 1 104 ? -0.011 -6.668 15.372 1.00 98.00 104 LEU A O 1
ATOM 795 N N . ALA A 1 105 ? 2.071 -5.851 15.616 1.00 96.75 105 ALA A N 1
ATOM 796 C CA . ALA A 1 105 ? 2.171 -6.059 17.061 1.00 96.75 105 ALA A CA 1
ATOM 797 C C . ALA A 1 105 ? 1.644 -4.869 17.893 1.00 96.75 105 ALA A C 1
ATOM 799 O O . ALA A 1 105 ? 1.548 -4.966 19.119 1.00 96.75 105 ALA A O 1
ATOM 800 N N . GLY A 1 106 ? 1.334 -3.744 17.243 1.00 93.25 106 GLY A N 1
ATOM 801 C CA . GLY A 1 106 ? 0.890 -2.507 17.876 1.00 93.25 106 GLY A CA 1
ATOM 802 C C . GLY A 1 106 ? -0.603 -2.472 18.240 1.00 93.25 106 GLY A C 1
ATOM 803 O O . GLY A 1 106 ? -1.359 -3.410 17.974 1.00 93.25 106 GLY A O 1
ATOM 804 N N . PRO A 1 107 ? -1.062 -1.371 18.866 1.00 90.00 107 PRO A N 1
ATOM 805 C CA . PRO A 1 107 ? -2.483 -1.131 19.091 1.00 90.00 107 PRO A CA 1
ATOM 806 C C . PRO A 1 107 ? -3.202 -0.829 17.768 1.00 90.00 107 PRO A C 1
ATOM 808 O O . PRO A 1 107 ? -2.573 -0.436 16.792 1.00 90.00 107 PRO A O 1
ATOM 811 N N . LEU A 1 108 ? -4.537 -0.939 17.763 1.00 93.00 108 LEU A N 1
ATOM 812 C CA . LEU A 1 108 ? -5.376 -0.640 16.594 1.00 93.00 108 LEU A CA 1
ATOM 813 C C . LEU A 1 108 ? -4.958 -1.433 15.343 1.00 93.00 108 LEU A C 1
ATOM 815 O O . LEU A 1 108 ? -4.517 -0.857 14.350 1.00 93.00 108 LEU A O 1
ATOM 819 N N . LEU A 1 109 ? -5.139 -2.759 15.420 1.00 95.81 109 LEU A N 1
ATOM 820 C CA . LEU A 1 109 ? -4.756 -3.750 14.407 1.00 95.81 109 LEU A CA 1
ATOM 821 C C . LEU A 1 109 ? -4.871 -3.206 12.966 1.00 95.81 109 LEU A C 1
ATOM 823 O O . LEU A 1 109 ? -5.996 -2.940 12.503 1.00 95.81 109 LEU A O 1
ATOM 827 N N . PRO A 1 110 ? -3.735 -3.044 12.258 1.00 97.44 110 PRO A N 1
ATOM 828 C CA . PRO A 1 110 ? -3.743 -2.538 10.898 1.00 97.44 110 PRO A CA 1
ATOM 829 C C . PRO A 1 110 ? -4.283 -3.580 9.917 1.00 97.44 110 PRO A C 1
ATOM 831 O O . PRO A 1 110 ? -4.416 -4.763 10.231 1.00 97.44 110 PRO A O 1
ATOM 834 N N . ALA A 1 111 ? -4.574 -3.130 8.701 1.00 98.06 111 ALA A N 1
ATOM 835 C CA . ALA A 1 111 ? -4.764 -4.013 7.556 1.00 98.06 111 ALA A CA 1
ATOM 836 C C . ALA A 1 111 ? -3.473 -4.066 6.726 1.00 98.06 111 ALA A C 1
ATOM 838 O O . ALA A 1 111 ? -2.732 -3.085 6.688 1.00 98.06 111 ALA A O 1
ATOM 839 N N . LEU A 1 112 ? -3.213 -5.176 6.038 1.00 98.56 112 LEU A N 1
ATOM 840 C CA . LEU A 1 112 ? -2.096 -5.316 5.099 1.00 98.56 112 LEU A CA 1
ATOM 841 C C . LEU A 1 112 ? -2.639 -5.382 3.667 1.00 98.56 112 LEU A C 1
ATOM 843 O O . LEU A 1 112 ? -3.390 -6.295 3.335 1.00 98.56 112 LEU A O 1
ATOM 847 N N . ALA A 1 113 ? -2.256 -4.435 2.814 1.00 98.00 113 ALA A N 1
ATOM 848 C CA . ALA A 1 113 ? -2.615 -4.440 1.399 1.00 98.00 113 ALA A CA 1
ATOM 849 C C . ALA A 1 113 ? -1.381 -4.752 0.544 1.00 98.00 113 ALA A C 1
ATOM 851 O O . ALA A 1 113 ? -0.394 -4.018 0.585 1.00 98.00 113 ALA A O 1
ATOM 852 N N . PHE A 1 114 ? -1.441 -5.836 -0.230 1.00 98.50 114 PHE A N 1
ATOM 853 C CA . PHE A 1 114 ? -0.411 -6.197 -1.201 1.00 98.50 114 PHE A CA 1
ATOM 854 C C . PHE A 1 114 ? -0.558 -5.328 -2.450 1.00 98.50 114 PHE A C 1
ATOM 856 O O . PHE A 1 114 ? -1.618 -5.318 -3.078 1.00 98.50 114 PHE A O 1
ATOM 863 N N . ASN A 1 115 ? 0.505 -4.616 -2.814 1.00 97.56 115 ASN A N 1
ATOM 864 C CA . ASN A 1 115 ? 0.545 -3.736 -3.974 1.00 97.56 115 ASN A CA 1
ATOM 865 C C . ASN A 1 115 ? 1.771 -4.053 -4.844 1.00 97.56 115 ASN A C 1
ATOM 867 O O . ASN A 1 115 ? 2.859 -4.280 -4.320 1.00 97.56 115 ASN A O 1
ATOM 871 N N . ASP A 1 116 ? 1.625 -4.053 -6.168 1.00 97.06 116 ASP A N 1
ATOM 872 C CA . ASP A 1 116 ? 2.750 -4.268 -7.086 1.00 97.06 116 ASP A CA 1
ATOM 873 C C . ASP A 1 116 ? 2.758 -3.245 -8.230 1.00 97.06 116 ASP A C 1
ATOM 875 O O . ASP A 1 116 ? 2.444 -3.526 -9.389 1.00 97.06 116 ASP A O 1
ATOM 879 N N . HIS A 1 117 ? 3.165 -2.014 -7.914 1.00 95.38 117 HIS A N 1
ATOM 880 C CA . HIS A 1 117 ? 3.376 -1.000 -8.945 1.00 95.38 117 HIS A CA 1
ATOM 881 C C . HIS A 1 117 ? 4.693 -1.174 -9.705 1.00 95.38 117 HIS A C 1
ATOM 883 O O . HIS A 1 117 ? 4.921 -0.434 -10.673 1.00 95.38 117 HIS A O 1
ATOM 889 N N . MET A 1 118 ? 5.572 -2.068 -9.249 1.00 97.00 118 MET A N 1
ATOM 890 C CA . MET A 1 118 ? 6.851 -2.348 -9.886 1.00 97.00 118 MET A CA 1
ATOM 891 C C . MET A 1 118 ? 6.602 -3.133 -11.172 1.00 97.00 118 MET A C 1
ATOM 893 O O . MET A 1 118 ? 6.918 -2.635 -12.251 1.00 97.00 118 MET A O 1
ATOM 897 N N . THR A 1 119 ? 5.909 -4.267 -11.091 1.00 96.94 119 THR A N 1
ATOM 898 C CA . THR A 1 119 ? 5.526 -5.080 -12.253 1.00 96.94 119 THR A CA 1
ATOM 899 C C . THR A 1 119 ? 4.713 -4.265 -13.273 1.00 96.94 119 THR A C 1
ATOM 901 O O . THR A 1 119 ? 5.018 -4.269 -14.467 1.00 96.94 119 THR A O 1
ATOM 904 N N . MET A 1 120 ? 3.780 -3.418 -12.815 1.00 95.94 120 MET A N 1
ATOM 905 C CA . MET A 1 120 ? 3.047 -2.478 -13.685 1.00 95.94 120 MET A CA 1
ATOM 906 C C . MET A 1 120 ? 3.954 -1.436 -14.370 1.00 95.94 120 MET A C 1
ATOM 908 O O . MET A 1 120 ? 3.689 -0.995 -15.493 1.00 95.94 120 MET A O 1
ATOM 912 N N . ALA A 1 121 ? 5.022 -0.988 -13.705 1.00 96.12 121 ALA A N 1
ATOM 913 C CA . ALA A 1 121 ? 5.927 0.013 -14.261 1.00 96.12 121 ALA A CA 1
ATOM 914 C C . ALA A 1 121 ? 6.786 -0.543 -15.397 1.00 96.12 121 ALA A C 1
ATOM 916 O O . ALA A 1 121 ? 7.070 0.199 -16.341 1.00 96.12 121 ALA A O 1
ATOM 917 N N . VAL A 1 122 ? 7.156 -1.822 -15.335 1.00 97.25 122 VAL A N 1
ATOM 918 C CA . VAL A 1 122 ? 7.984 -2.484 -16.356 1.00 97.25 122 VAL A CA 1
ATOM 919 C C . VAL A 1 122 ? 7.192 -3.239 -17.409 1.00 97.25 122 VAL A C 1
ATOM 921 O O . VAL A 1 122 ? 7.800 -3.739 -18.348 1.00 97.25 122 VAL A O 1
ATOM 924 N N . LEU A 1 123 ? 5.863 -3.279 -17.302 1.00 97.56 123 LEU A N 1
ATOM 925 C CA . LEU A 1 123 ? 5.007 -3.863 -18.328 1.00 97.56 123 LEU A CA 1
ATOM 926 C C . LEU A 1 123 ? 5.322 -3.275 -19.712 1.00 97.56 123 LEU A C 1
ATOM 928 O O . LEU A 1 123 ? 5.394 -2.046 -19.873 1.00 97.56 123 LEU A O 1
ATOM 932 N N . ASP A 1 124 ? 5.504 -4.167 -20.686 1.00 96.62 124 ASP A N 1
ATOM 933 C CA . ASP A 1 124 ? 5.705 -3.802 -22.083 1.00 96.62 124 ASP A CA 1
ATOM 934 C C . ASP A 1 124 ? 4.514 -3.013 -22.646 1.00 96.62 124 ASP A C 1
ATOM 936 O O . ASP A 1 124 ? 3.355 -3.282 -22.332 1.00 96.62 124 ASP A O 1
ATOM 940 N N . ALA A 1 125 ? 4.797 -2.035 -23.507 1.00 93.44 125 ALA A N 1
ATOM 941 C CA . ALA A 1 125 ? 3.780 -1.135 -24.046 1.00 93.44 125 ALA A CA 1
ATOM 942 C C . ALA A 1 125 ? 2.771 -1.831 -24.978 1.00 93.44 125 ALA A C 1
ATOM 944 O O . ALA A 1 125 ? 1.705 -1.273 -25.233 1.00 93.44 125 ALA A O 1
ATOM 945 N N . SER A 1 126 ? 3.087 -3.029 -25.483 1.00 93.94 126 SER A N 1
ATOM 946 C CA . SER A 1 126 ? 2.149 -3.841 -26.266 1.00 93.94 126 SER A CA 1
ATOM 947 C C . SER A 1 126 ? 1.022 -4.452 -25.428 1.00 93.94 126 SER A C 1
ATOM 949 O O . SER A 1 126 ? 0.023 -4.895 -25.992 1.00 93.94 126 SER A O 1
ATOM 951 N N . CYS A 1 127 ? 1.151 -4.461 -24.098 1.00 95.12 127 CYS A N 1
ATOM 952 C CA . CYS A 1 127 ? 0.173 -5.040 -23.190 1.00 95.12 127 CYS A CA 1
ATOM 953 C C . CYS A 1 127 ? -0.632 -3.943 -22.476 1.00 95.12 127 CYS A C 1
ATOM 955 O O . CYS A 1 127 ? -0.074 -3.058 -21.822 1.00 95.12 127 CYS A O 1
ATOM 957 N N . ALA A 1 128 ? -1.962 -4.002 -22.585 1.00 94.00 128 ALA A N 1
ATOM 958 C CA . ALA A 1 128 ? -2.840 -3.115 -21.833 1.00 94.00 128 ALA A CA 1
ATOM 959 C C . ALA A 1 128 ? -2.770 -3.440 -20.336 1.00 94.00 128 ALA A C 1
ATOM 961 O O . ALA A 1 128 ? -2.733 -4.600 -19.934 1.00 94.00 128 ALA A O 1
ATOM 962 N N . LEU A 1 129 ? -2.793 -2.409 -19.490 1.00 92.81 129 LEU A N 1
ATOM 963 C CA . LEU A 1 129 ? -2.616 -2.575 -18.047 1.00 92.81 129 LEU A CA 1
ATOM 964 C C . LEU A 1 129 ? -3.707 -3.454 -17.411 1.00 92.81 129 LEU A C 1
ATOM 966 O O . LEU A 1 129 ? -3.417 -4.207 -16.488 1.00 92.81 129 LEU A O 1
ATOM 970 N N . GLN A 1 130 ? -4.944 -3.366 -17.907 1.00 92.00 130 GLN A N 1
ATOM 971 C CA . GLN A 1 130 ? -6.091 -4.154 -17.436 1.00 92.00 130 GLN A CA 1
ATOM 972 C C . GLN A 1 130 ? -6.008 -5.629 -17.842 1.00 92.00 130 GLN A C 1
ATOM 974 O O . GLN A 1 130 ? -6.615 -6.466 -17.177 1.00 92.00 130 GLN A O 1
ATOM 979 N N . ASP A 1 131 ? -5.242 -5.923 -18.895 1.00 91.44 131 ASP A N 1
ATOM 980 C CA . ASP A 1 131 ? -5.065 -7.256 -19.474 1.00 91.44 131 ASP A CA 1
ATOM 981 C C . ASP A 1 131 ? -3.688 -7.845 -19.140 1.00 91.44 131 ASP A C 1
ATOM 983 O O . ASP A 1 131 ? -3.319 -8.903 -19.653 1.00 91.44 131 ASP A O 1
ATOM 987 N N . ARG A 1 132 ? -2.907 -7.171 -18.280 1.00 95.06 132 ARG A N 1
ATOM 988 C CA . ARG A 1 132 ? -1.573 -7.635 -17.883 1.00 95.06 132 ARG A CA 1
ATOM 989 C C . ARG A 1 132 ? -1.667 -9.070 -17.344 1.00 95.06 132 ARG A C 1
ATOM 991 O O . ARG A 1 132 ? -2.587 -9.349 -16.560 1.00 95.06 132 ARG A O 1
ATOM 998 N N . PRO A 1 133 ? -0.749 -9.971 -17.736 1.00 96.06 133 PRO A N 1
ATOM 999 C CA . PRO A 1 133 ? -0.767 -11.345 -17.257 1.00 96.06 133 PRO A CA 1
ATOM 1000 C C . PRO A 1 133 ? -0.456 -11.399 -15.758 1.00 96.06 133 PRO A C 1
ATOM 1002 O O . PRO A 1 133 ? -0.165 -10.384 -15.120 1.00 96.06 133 PRO A O 1
ATOM 1005 N N . PHE A 1 134 ? -0.523 -12.602 -15.195 1.00 96.06 134 PHE A N 1
ATOM 1006 C CA . PHE A 1 134 ? -0.183 -12.839 -13.798 1.00 96.06 134 PHE A CA 1
ATOM 1007 C C . PHE A 1 134 ? 1.229 -12.321 -13.464 1.00 96.06 134 PHE A C 1
ATOM 1009 O O . PHE A 1 134 ? 2.198 -12.636 -14.156 1.00 96.06 134 PHE A O 1
ATOM 1016 N N . ASP A 1 135 ? 1.349 -11.544 -12.382 1.00 94.81 135 ASP A N 1
ATOM 1017 C CA . ASP A 1 135 ? 2.553 -10.758 -12.058 1.00 94.81 135 ASP A CA 1
ATOM 1018 C C . ASP A 1 135 ? 3.824 -11.594 -11.892 1.00 94.81 135 ASP A C 1
ATOM 1020 O O . ASP A 1 135 ? 4.933 -11.118 -12.148 1.00 94.81 135 ASP A O 1
ATOM 1024 N N . HIS A 1 136 ? 3.675 -12.859 -11.496 1.00 95.19 136 HIS A N 1
ATOM 1025 C CA . HIS A 1 136 ? 4.784 -13.779 -11.250 1.00 95.19 136 HIS A CA 1
ATOM 1026 C C . HIS A 1 136 ? 5.017 -14.784 -12.388 1.00 95.19 136 HIS A C 1
ATOM 1028 O O . HIS A 1 136 ? 5.829 -15.695 -12.234 1.00 95.19 136 HIS A O 1
ATOM 1034 N N . ASP A 1 137 ? 4.368 -14.615 -13.546 1.00 95.25 137 ASP A N 1
ATOM 1035 C CA . ASP A 1 137 ? 4.623 -15.446 -14.728 1.00 95.25 137 ASP A CA 1
ATOM 1036 C C . ASP A 1 137 ? 6.086 -15.279 -15.205 1.00 95.25 137 ASP A C 1
ATOM 1038 O O . ASP A 1 137 ? 6.539 -14.148 -15.408 1.00 95.25 137 ASP A O 1
ATOM 1042 N N . PRO A 1 138 ? 6.883 -16.349 -15.381 1.00 92.94 138 PRO A N 1
ATOM 1043 C CA . PRO A 1 138 ? 8.240 -16.243 -15.925 1.00 92.94 138 PRO A CA 1
ATOM 1044 C C . PRO A 1 138 ? 8.317 -15.558 -17.299 1.00 92.94 138 PRO A C 1
ATOM 1046 O O . PRO A 1 138 ? 9.340 -14.951 -17.609 1.00 92.94 138 PRO A O 1
ATOM 1049 N N . ALA A 1 139 ? 7.249 -15.630 -18.096 1.00 94.75 139 ALA A N 1
ATOM 1050 C CA . ALA A 1 139 ? 7.114 -15.008 -19.409 1.00 94.75 139 ALA A CA 1
ATOM 1051 C C . ALA A 1 139 ? 6.424 -13.628 -19.364 1.00 94.75 139 ALA A C 1
ATOM 1053 O O . ALA A 1 139 ? 5.955 -13.145 -20.396 1.00 94.75 139 ALA A O 1
ATOM 1054 N N . PHE A 1 140 ? 6.348 -12.984 -18.192 1.00 96.69 140 PHE A N 1
ATOM 1055 C CA . PHE A 1 140 ? 5.769 -11.646 -18.061 1.00 96.69 140 PHE A CA 1
ATOM 1056 C C . PHE A 1 140 ? 6.440 -10.654 -19.037 1.00 96.69 140 PHE A C 1
ATOM 1058 O O . PHE A 1 140 ? 7.672 -10.564 -19.056 1.00 96.69 140 PHE A O 1
ATOM 1065 N N . PRO A 1 141 ? 5.672 -9.903 -19.849 1.00 97.25 141 PRO A N 1
ATOM 1066 C CA . PRO A 1 141 ? 6.230 -9.044 -20.884 1.00 97.25 141 PRO A CA 1
ATOM 1067 C C . PRO A 1 141 ? 6.832 -7.777 -20.269 1.00 97.25 141 PRO A C 1
ATOM 1069 O O . PRO A 1 141 ? 6.124 -6.919 -19.736 1.00 97.25 141 PRO A O 1
ATOM 1072 N N . VAL A 1 142 ? 8.156 -7.661 -20.360 1.00 97.44 142 VAL A N 1
ATOM 1073 C CA . VAL A 1 142 ? 8.940 -6.566 -19.780 1.00 97.44 142 VAL A CA 1
ATOM 1074 C C . VAL A 1 142 ? 9.454 -5.645 -20.880 1.00 97.44 142 VAL A C 1
ATOM 1076 O O . VAL A 1 142 ? 10.054 -6.093 -21.854 1.00 97.44 142 VAL A O 1
ATOM 1079 N N . THR A 1 143 ? 9.239 -4.348 -20.698 1.00 97.31 143 THR A N 1
ATOM 1080 C CA . THR A 1 143 ? 9.780 -3.292 -21.554 1.00 97.31 143 THR A CA 1
ATOM 1081 C C . THR A 1 143 ? 11.309 -3.194 -21.450 1.00 97.31 143 THR A C 1
ATOM 1083 O O . THR A 1 143 ? 11.894 -3.554 -20.427 1.00 97.31 143 THR A O 1
ATOM 1086 N N . ASP A 1 144 ? 11.979 -2.637 -22.463 1.00 96.94 144 ASP A N 1
ATOM 1087 C CA . ASP A 1 144 ? 13.412 -2.335 -22.365 1.00 96.94 144 ASP A CA 1
ATOM 1088 C C . ASP A 1 144 ? 13.672 -1.212 -21.341 1.00 96.94 144 ASP A C 1
ATOM 1090 O O . ASP A 1 144 ? 13.518 -0.021 -21.625 1.00 96.94 144 ASP A O 1
ATOM 1094 N N . MET A 1 145 ? 14.118 -1.599 -20.142 1.00 96.50 145 MET A N 1
ATOM 1095 C CA . MET A 1 145 ? 14.422 -0.689 -19.031 1.00 96.50 145 MET A CA 1
ATOM 1096 C C . MET A 1 145 ? 15.693 0.157 -19.237 1.00 96.50 145 MET A C 1
ATOM 1098 O O . MET A 1 145 ? 16.014 1.012 -18.401 1.00 96.50 145 MET A O 1
ATOM 1102 N N . HIS A 1 146 ? 16.451 -0.085 -20.310 1.00 95.44 146 HIS A N 1
ATOM 1103 C CA . HIS A 1 146 ? 17.586 0.744 -20.723 1.00 95.44 146 HIS A CA 1
ATOM 1104 C C . HIS A 1 146 ? 17.208 1.747 -21.823 1.00 95.44 146 HIS A C 1
ATOM 1106 O O . HIS A 1 146 ? 17.968 2.683 -22.082 1.00 95.44 146 HIS A O 1
ATOM 1112 N N . GLY A 1 147 ? 16.029 1.595 -22.431 1.00 93.56 147 GLY A N 1
ATOM 1113 C CA . GLY A 1 147 ? 15.535 2.454 -23.497 1.00 93.56 147 GLY A CA 1
ATOM 1114 C C . GLY A 1 147 ? 15.082 3.839 -23.020 1.00 93.56 147 GLY A C 1
ATOM 1115 O O . GLY A 1 147 ? 14.616 4.037 -21.894 1.00 93.56 147 GLY A O 1
ATOM 1116 N N . SER A 1 148 ? 15.148 4.820 -23.924 1.00 93.75 148 SER A N 1
ATOM 1117 C CA . SER A 1 148 ? 14.697 6.197 -23.663 1.00 93.75 148 SER A CA 1
ATOM 1118 C C . SER A 1 148 ? 13.196 6.291 -23.369 1.00 93.75 148 SER A C 1
ATOM 1120 O O . SER A 1 148 ? 12.779 7.134 -22.576 1.00 93.75 148 SER A O 1
ATOM 1122 N N . ALA A 1 149 ? 12.384 5.402 -23.951 1.00 93.75 149 ALA A N 1
ATOM 1123 C CA . ALA A 1 149 ? 10.948 5.328 -23.688 1.00 93.75 149 ALA A CA 1
ATOM 1124 C C . ALA A 1 149 ? 10.648 4.978 -22.220 1.00 93.75 149 ALA A C 1
ATOM 1126 O O . ALA A 1 149 ? 9.768 5.587 -21.607 1.00 93.75 149 ALA A O 1
ATOM 1127 N N . PHE A 1 150 ? 11.409 4.049 -21.629 1.00 95.56 150 PHE A N 1
ATOM 1128 C CA . PHE A 1 150 ? 11.269 3.709 -20.215 1.00 95.56 150 PHE A CA 1
ATOM 1129 C C . PHE A 1 150 ? 11.693 4.874 -19.317 1.00 95.56 150 PHE A C 1
ATOM 1131 O O . PHE A 1 150 ? 10.958 5.236 -18.398 1.00 95.56 150 PHE A O 1
ATOM 1138 N N . ALA A 1 151 ? 12.820 5.524 -19.626 1.00 94.12 151 ALA A N 1
ATOM 1139 C CA . ALA A 1 151 ? 13.271 6.705 -18.890 1.00 94.12 151 ALA A CA 1
ATOM 1140 C C . ALA A 1 151 ? 12.214 7.828 -18.896 1.00 94.12 151 ALA A C 1
ATOM 1142 O O . ALA A 1 151 ? 11.901 8.382 -17.841 1.00 94.12 151 ALA A O 1
ATOM 1143 N N . ALA A 1 152 ? 11.594 8.099 -20.051 1.00 94.25 152 ALA A N 1
ATOM 1144 C CA . ALA A 1 152 ? 10.506 9.072 -20.174 1.00 94.25 152 ALA A CA 1
ATOM 1145 C C . ALA A 1 152 ? 9.273 8.676 -19.337 1.00 94.25 152 ALA A C 1
ATOM 1147 O O . ALA A 1 152 ? 8.711 9.508 -18.623 1.00 94.25 152 ALA A O 1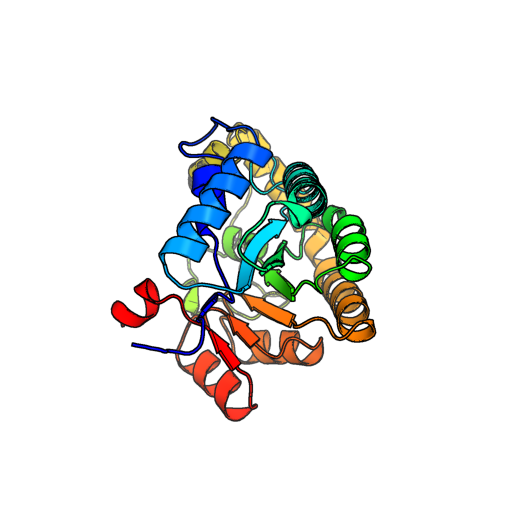
ATOM 1148 N N . LYS A 1 153 ? 8.882 7.390 -19.351 1.00 93.62 153 LYS A N 1
ATOM 1149 C CA . LYS A 1 153 ? 7.784 6.851 -18.522 1.00 93.62 153 LYS A CA 1
ATOM 1150 C C . LYS A 1 153 ? 8.042 7.052 -17.021 1.00 93.62 153 LYS A C 1
ATOM 1152 O O . LYS A 1 153 ? 7.095 7.224 -16.251 1.00 93.62 153 LYS A O 1
ATOM 1157 N N . MET A 1 154 ? 9.306 7.033 -16.593 1.00 95.06 154 MET A N 1
ATOM 1158 C CA . MET A 1 154 ? 9.691 7.173 -15.188 1.00 95.06 154 MET A CA 1
ATOM 1159 C C . MET A 1 154 ? 9.755 8.624 -14.688 1.00 95.06 154 MET A C 1
ATOM 1161 O O . MET A 1 154 ? 9.747 8.833 -13.475 1.00 95.06 154 MET A O 1
ATOM 1165 N N . GLU A 1 155 ? 9.750 9.638 -15.561 1.00 93.38 155 GLU A N 1
ATOM 1166 C CA . GLU A 1 155 ? 9.935 11.043 -15.159 1.00 93.38 155 GLU A CA 1
ATOM 1167 C C . GLU A 1 155 ? 8.934 11.529 -14.107 1.00 93.38 155 GLU A C 1
ATOM 1169 O O . GLU A 1 155 ? 9.307 12.220 -13.159 1.00 93.38 155 GLU A O 1
ATOM 1174 N N . THR A 1 156 ? 7.651 11.189 -14.252 1.00 91.06 156 THR A N 1
ATOM 1175 C CA . THR A 1 156 ? 6.621 11.618 -13.295 1.00 91.06 156 THR A CA 1
ATOM 1176 C C . THR A 1 156 ? 6.842 10.992 -11.920 1.00 91.06 156 THR A C 1
ATOM 1178 O O . THR A 1 156 ? 6.674 11.670 -10.906 1.00 91.06 156 THR A O 1
ATOM 1181 N N . ARG A 1 157 ? 7.248 9.715 -11.877 1.00 91.06 157 ARG A N 1
ATOM 1182 C CA . ARG A 1 157 ? 7.548 9.013 -10.622 1.00 91.06 157 ARG A CA 1
ATOM 1183 C C . ARG A 1 157 ? 8.817 9.572 -9.979 1.00 91.06 157 ARG A C 1
ATOM 1185 O O . ARG A 1 157 ? 8.783 9.894 -8.797 1.00 91.06 157 ARG A O 1
ATOM 1192 N N . ALA A 1 158 ? 9.858 9.822 -10.775 1.00 92.62 158 ALA A N 1
ATOM 1193 C CA . ALA A 1 158 ? 11.095 10.456 -10.324 1.00 92.62 158 ALA A CA 1
ATOM 1194 C C . ALA A 1 158 ? 10.849 11.849 -9.713 1.00 92.62 158 ALA A C 1
ATOM 1196 O O . ALA A 1 158 ? 11.322 12.149 -8.620 1.00 92.62 158 ALA A O 1
ATOM 1197 N N . LYS A 1 159 ? 10.022 12.686 -10.362 1.00 91.06 159 LYS A N 1
ATOM 1198 C CA . LYS A 1 159 ? 9.629 14.000 -9.820 1.00 91.06 159 LYS A CA 1
ATOM 1199 C C . LYS A 1 159 ? 8.901 13.877 -8.481 1.00 91.06 159 LYS A C 1
ATOM 1201 O O . LYS A 1 159 ? 9.141 14.686 -7.590 1.00 91.06 159 LYS A O 1
ATOM 1206 N N . ARG A 1 160 ? 8.022 12.880 -8.327 1.00 86.50 160 ARG A N 1
ATOM 1207 C CA . ARG A 1 160 ? 7.294 12.636 -7.071 1.00 86.50 160 ARG A CA 1
ATOM 1208 C C . ARG A 1 160 ? 8.216 12.153 -5.950 1.00 86.50 160 ARG A C 1
ATOM 1210 O O . ARG A 1 160 ? 8.013 12.560 -4.811 1.00 86.50 160 ARG A O 1
ATOM 1217 N N . SER A 1 161 ? 9.206 11.321 -6.266 1.00 88.38 161 SER A N 1
ATOM 1218 C CA . SER A 1 161 ? 10.185 10.824 -5.293 1.00 88.38 161 SER A CA 1
ATOM 1219 C C . SER A 1 161 ? 11.309 11.824 -4.991 1.00 88.38 161 SER A C 1
ATOM 1221 O O . SER A 1 161 ? 12.125 11.580 -4.107 1.00 88.38 161 SER A O 1
ATOM 1223 N N . GLY A 1 162 ? 11.368 12.952 -5.710 1.00 89.31 162 GLY A N 1
ATOM 1224 C CA . GLY A 1 162 ? 12.429 13.951 -5.566 1.00 89.31 162 GLY A CA 1
ATOM 1225 C C . GLY A 1 162 ? 13.775 13.513 -6.153 1.00 89.31 162 GLY A C 1
ATOM 1226 O O . GLY A 1 162 ? 14.805 14.073 -5.790 1.00 89.31 162 GLY A O 1
ATOM 1227 N N . MET A 1 163 ? 13.782 12.519 -7.044 1.00 93.00 163 MET A N 1
ATOM 1228 C CA . MET A 1 163 ? 14.990 11.983 -7.675 1.00 93.00 163 MET A CA 1
ATOM 1229 C C . MET A 1 163 ? 15.173 12.517 -9.098 1.00 93.00 163 MET A C 1
ATOM 1231 O O . MET A 1 163 ? 14.208 12.848 -9.794 1.00 93.00 163 MET A O 1
ATOM 1235 N N . ALA A 1 164 ? 16.418 12.525 -9.579 1.00 94.38 164 ALA A N 1
ATOM 1236 C CA . ALA A 1 164 ? 16.666 12.662 -11.008 1.00 94.38 164 ALA A CA 1
ATOM 1237 C C . ALA A 1 164 ? 16.126 11.429 -11.755 1.00 94.38 164 ALA A C 1
ATOM 1239 O O . ALA A 1 164 ? 16.177 10.304 -11.255 1.00 94.38 164 ALA A O 1
ATOM 1240 N N . ALA A 1 165 ? 15.627 11.622 -12.980 1.00 93.81 165 ALA A N 1
ATOM 1241 C CA . ALA A 1 165 ? 15.031 10.537 -13.766 1.00 93.81 165 ALA A CA 1
ATOM 1242 C C . ALA A 1 165 ? 16.013 9.380 -14.035 1.00 93.81 165 ALA A C 1
ATOM 1244 O O . ALA A 1 165 ? 15.608 8.216 -14.024 1.00 93.81 165 ALA A O 1
ATOM 1245 N N . ALA A 1 166 ? 17.300 9.688 -14.230 1.00 94.75 166 ALA A N 1
ATOM 1246 C CA . ALA A 1 166 ? 18.349 8.689 -14.422 1.00 94.75 166 ALA A CA 1
ATOM 1247 C C . ALA A 1 166 ? 18.544 7.812 -13.173 1.00 94.75 166 ALA A C 1
ATOM 1249 O O . ALA A 1 166 ? 18.548 6.585 -13.290 1.00 94.75 166 ALA A O 1
ATOM 1250 N N . ASP A 1 167 ? 18.617 8.431 -11.993 1.00 96.38 167 ASP A N 1
ATOM 1251 C CA . ASP A 1 167 ? 18.787 7.730 -10.715 1.00 96.38 167 ASP A CA 1
ATOM 1252 C C . ASP A 1 167 ? 17.560 6.879 -10.385 1.00 96.38 167 ASP A C 1
ATOM 1254 O O . ASP A 1 167 ? 17.688 5.726 -9.985 1.00 96.38 167 ASP A O 1
ATOM 1258 N N . PHE A 1 168 ? 16.356 7.407 -10.625 1.00 95.94 168 PHE A N 1
ATOM 1259 C CA . PHE A 1 168 ? 15.121 6.649 -10.425 1.00 95.94 168 PHE A CA 1
ATOM 1260 C C . PHE A 1 168 ? 15.042 5.438 -11.363 1.00 95.94 168 PHE A C 1
ATOM 1262 O O . PHE A 1 168 ? 14.666 4.344 -10.958 1.00 95.94 168 PHE A O 1
ATOM 1269 N N . THR A 1 169 ? 15.440 5.606 -12.624 1.00 96.69 169 THR A N 1
ATOM 1270 C CA . THR A 1 169 ? 15.474 4.510 -13.601 1.00 96.69 169 THR A CA 1
ATOM 1271 C C . THR A 1 169 ? 16.514 3.448 -13.220 1.00 96.69 169 THR A C 1
ATOM 1273 O O . THR A 1 169 ? 16.273 2.255 -13.409 1.00 96.69 169 THR A O 1
ATOM 1276 N N . ALA A 1 170 ? 17.651 3.853 -12.643 1.00 97.06 170 ALA A N 1
ATOM 1277 C CA . ALA A 1 170 ? 18.637 2.931 -12.084 1.00 97.06 170 ALA A CA 1
ATOM 1278 C C . ALA A 1 170 ? 18.088 2.160 -10.873 1.00 97.06 170 ALA A C 1
ATOM 1280 O O . ALA A 1 170 ? 18.193 0.935 -10.859 1.00 97.06 170 ALA A O 1
ATOM 1281 N N . LEU A 1 171 ? 17.423 2.850 -9.939 1.00 97.38 171 LEU A N 1
ATOM 1282 C CA . LEU A 1 171 ? 16.747 2.237 -8.794 1.00 97.38 171 LEU A CA 1
ATOM 1283 C C . LEU A 1 171 ? 15.707 1.200 -9.242 1.00 97.38 171 LEU A C 1
ATOM 1285 O O . LEU A 1 171 ? 15.696 0.084 -8.741 1.00 97.38 171 LEU A O 1
ATOM 1289 N N . MET A 1 172 ? 14.865 1.526 -10.226 1.00 97.69 172 MET A N 1
ATOM 1290 C CA . MET A 1 172 ? 13.857 0.591 -10.745 1.00 97.69 172 MET A CA 1
ATOM 1291 C C . MET A 1 172 ? 14.486 -0.695 -11.296 1.00 97.69 172 MET A C 1
ATOM 1293 O O . MET A 1 172 ? 13.957 -1.780 -11.064 1.00 97.69 172 MET A O 1
ATOM 1297 N N . ARG A 1 173 ? 15.620 -0.596 -12.006 1.00 97.81 173 ARG A N 1
ATOM 1298 C CA . ARG A 1 173 ? 16.355 -1.779 -12.484 1.00 97.81 173 ARG A CA 1
ATOM 1299 C C . ARG A 1 173 ? 16.911 -2.605 -11.336 1.00 97.81 173 ARG A C 1
ATOM 1301 O O . ARG A 1 173 ? 16.784 -3.822 -11.370 1.00 97.81 173 ARG A O 1
ATOM 1308 N N . GLU A 1 174 ? 17.508 -1.955 -10.341 1.00 98.19 174 GLU A N 1
ATOM 1309 C CA . GLU A 1 174 ? 18.029 -2.626 -9.149 1.00 98.19 174 GLU A CA 1
ATOM 1310 C C . GLU A 1 174 ? 16.917 -3.383 -8.416 1.00 98.19 174 GLU A C 1
ATOM 1312 O O . GLU A 1 174 ? 17.036 -4.583 -8.180 1.00 98.19 174 GLU A O 1
ATOM 1317 N N . ILE A 1 175 ? 15.799 -2.716 -8.135 1.00 98.31 175 ILE A N 1
ATOM 1318 C CA . ILE A 1 175 ? 14.652 -3.318 -7.454 1.00 98.31 175 ILE A CA 1
ATOM 1319 C C . ILE A 1 175 ? 14.068 -4.480 -8.262 1.00 98.31 175 ILE A C 1
ATOM 1321 O O . ILE A 1 175 ? 13.744 -5.519 -7.687 1.00 98.31 175 ILE A O 1
ATOM 1325 N N . TRP A 1 176 ? 13.998 -4.365 -9.592 1.00 98.06 176 TRP A N 1
ATOM 1326 C CA . TRP A 1 176 ? 13.486 -5.440 -10.445 1.00 98.06 176 TRP A CA 1
ATOM 1327 C C . TRP A 1 176 ? 14.305 -6.736 -10.358 1.00 98.06 176 TRP A C 1
ATOM 1329 O O . TRP A 1 176 ? 13.746 -7.820 -10.528 1.00 98.06 176 TRP A O 1
ATOM 1339 N N . THR A 1 177 ? 15.598 -6.665 -10.013 1.00 97.88 177 THR A N 1
ATOM 1340 C CA . THR A 1 177 ? 16.424 -7.874 -9.815 1.00 97.88 177 THR A CA 1
ATOM 1341 C C . THR A 1 177 ? 15.893 -8.792 -8.710 1.00 97.88 177 THR A C 1
ATOM 1343 O O . THR A 1 177 ? 16.106 -10.001 -8.768 1.00 97.88 177 THR A O 1
ATOM 1346 N N . ARG A 1 178 ? 15.121 -8.247 -7.761 1.00 97.69 178 ARG A N 1
ATOM 1347 C CA . ARG A 1 178 ? 14.533 -8.973 -6.624 1.00 97.69 178 ARG A CA 1
ATOM 1348 C C . ARG A 1 178 ? 13.294 -9.794 -6.988 1.00 97.69 178 ARG A C 1
ATOM 1350 O O . ARG A 1 178 ? 12.762 -10.505 -6.140 1.00 97.69 178 ARG A O 1
ATOM 1357 N N . ARG A 1 179 ? 12.798 -9.715 -8.232 1.00 97.81 179 ARG A N 1
ATOM 1358 C CA . ARG A 1 179 ? 11.511 -10.304 -8.658 1.00 97.81 179 ARG A CA 1
ATOM 1359 C C . ARG A 1 179 ? 11.332 -11.769 -8.252 1.00 97.81 179 ARG A C 1
ATOM 1361 O O . ARG A 1 179 ? 10.235 -12.160 -7.867 1.00 97.81 179 ARG A O 1
ATOM 1368 N N . ALA A 1 180 ? 12.387 -12.575 -8.350 1.00 97.69 180 ALA A N 1
ATOM 1369 C CA . ALA A 1 180 ? 12.327 -14.001 -8.031 1.00 97.69 180 ALA A CA 1
ATOM 1370 C C . ALA A 1 180 ? 12.037 -14.279 -6.543 1.00 97.69 180 ALA A C 1
ATOM 1372 O O . ALA A 1 180 ? 11.482 -15.323 -6.212 1.00 97.69 180 ALA A O 1
ATOM 1373 N N . GLU A 1 181 ? 12.384 -13.347 -5.653 1.00 98.44 181 GLU A N 1
ATOM 1374 C CA . GLU A 1 181 ? 12.196 -13.468 -4.204 1.00 98.44 181 GLU A CA 1
ATOM 1375 C C . GLU A 1 181 ? 10.805 -12.996 -3.754 1.00 98.44 181 GLU A C 1
ATOM 1377 O O . GLU A 1 181 ? 10.308 -13.425 -2.711 1.00 98.44 181 GLU A O 1
ATOM 1382 N N . VAL A 1 182 ? 10.145 -12.151 -4.556 1.00 98.56 182 VAL A N 1
ATOM 1383 C CA . VAL A 1 182 ? 8.873 -11.498 -4.208 1.00 98.56 182 VAL A CA 1
ATOM 1384 C C . VAL A 1 182 ? 7.783 -12.485 -3.761 1.00 98.56 182 VAL A C 1
ATOM 1386 O O . VAL A 1 182 ? 7.188 -12.234 -2.712 1.00 98.56 182 VAL A O 1
ATOM 1389 N N . PRO A 1 183 ? 7.523 -13.626 -4.437 1.00 98.50 183 PRO A N 1
ATOM 1390 C CA . PRO A 1 183 ? 6.492 -14.564 -3.982 1.00 98.50 183 PRO A CA 1
ATOM 1391 C C . PRO A 1 183 ? 6.747 -15.120 -2.573 1.00 98.50 183 PRO A C 1
ATOM 1393 O O . PRO A 1 183 ? 5.814 -15.248 -1.781 1.00 98.50 183 PRO A O 1
ATOM 1396 N N . ALA A 1 184 ? 8.007 -15.415 -2.233 1.00 98.56 184 ALA A N 1
ATOM 1397 C CA . ALA A 1 184 ? 8.368 -15.907 -0.904 1.00 98.56 184 ALA A CA 1
ATOM 1398 C C . ALA A 1 184 ? 8.184 -14.819 0.166 1.00 98.56 184 ALA A C 1
ATOM 1400 O O . ALA A 1 184 ? 7.700 -15.092 1.265 1.00 98.56 184 ALA A O 1
ATOM 1401 N N . VAL A 1 185 ? 8.513 -13.573 -0.176 1.00 98.62 185 VAL A N 1
ATOM 1402 C CA . VAL A 1 185 ? 8.351 -12.413 0.707 1.00 98.62 185 VAL A CA 1
ATOM 1403 C C . VAL A 1 185 ? 6.868 -12.072 0.926 1.00 98.62 185 VAL A C 1
ATOM 1405 O O . VAL A 1 185 ? 6.465 -11.799 2.058 1.00 98.62 185 VAL A O 1
ATOM 1408 N N . ILE A 1 186 ? 6.023 -12.184 -0.106 1.00 98.81 186 ILE A N 1
ATOM 1409 C CA . ILE A 1 186 ? 4.556 -12.091 0.018 1.00 98.81 186 ILE A CA 1
ATOM 1410 C C . ILE A 1 186 ? 4.029 -13.158 0.980 1.00 98.81 186 ILE A C 1
ATOM 1412 O O . ILE A 1 186 ? 3.229 -12.845 1.865 1.00 98.81 186 ILE A O 1
ATOM 1416 N N . ALA A 1 187 ? 4.490 -14.405 0.837 1.00 98.75 187 ALA A N 1
ATOM 1417 C CA . ALA A 1 187 ? 4.060 -15.496 1.700 1.00 98.75 187 ALA A CA 1
ATOM 1418 C C . ALA A 1 187 ? 4.414 -15.254 3.170 1.00 98.75 187 ALA A C 1
ATOM 1420 O O . ALA A 1 187 ? 3.555 -15.436 4.037 1.00 98.75 187 ALA A O 1
ATOM 1421 N N . LEU A 1 188 ? 5.628 -14.764 3.435 1.00 98.62 188 LEU A N 1
ATOM 1422 C CA . LEU A 1 188 ? 6.068 -14.380 4.773 1.00 98.62 188 LEU A CA 1
ATOM 1423 C C . LEU A 1 188 ? 5.167 -13.288 5.370 1.00 98.62 188 LEU A C 1
ATOM 1425 O O . LEU A 1 188 ? 4.629 -13.465 6.462 1.00 98.62 188 LEU A O 1
ATOM 1429 N N . ALA A 1 189 ? 4.956 -12.180 4.656 1.00 98.62 189 ALA A N 1
ATOM 1430 C CA . ALA A 1 189 ? 4.122 -11.080 5.143 1.00 98.62 189 ALA A CA 1
ATOM 1431 C C . ALA A 1 189 ? 2.665 -11.519 5.389 1.00 98.62 189 ALA A C 1
ATOM 1433 O O . ALA A 1 189 ? 2.071 -11.171 6.412 1.00 98.62 189 ALA A O 1
ATOM 1434 N N . GLY A 1 190 ? 2.108 -12.341 4.493 1.00 98.69 190 GLY A N 1
ATOM 1435 C CA . GLY A 1 190 ? 0.771 -12.914 4.649 1.00 98.69 190 GLY A CA 1
ATOM 1436 C C . GLY A 1 190 ? 0.655 -13.859 5.847 1.00 98.69 190 GLY A C 1
ATOM 1437 O O . GLY A 1 190 ? -0.364 -13.861 6.537 1.00 98.69 190 GLY A O 1
ATOM 1438 N N . GLU A 1 191 ? 1.690 -14.645 6.153 1.00 98.50 191 GLU A N 1
ATOM 1439 C CA . GLU A 1 191 ? 1.741 -15.458 7.373 1.00 98.50 191 GLU A CA 1
ATOM 1440 C C . GLU A 1 191 ? 1.743 -14.587 8.635 1.00 98.50 191 GLU A C 1
ATOM 1442 O O . GLU A 1 191 ? 0.946 -14.835 9.542 1.00 98.50 191 GLU A O 1
ATOM 1447 N N . ARG A 1 192 ? 2.573 -13.534 8.675 1.00 98.31 192 ARG A N 1
ATOM 1448 C CA . ARG A 1 192 ? 2.636 -12.596 9.809 1.00 98.31 192 ARG A CA 1
ATOM 1449 C C . ARG A 1 192 ? 1.299 -11.911 10.065 1.00 98.31 192 ARG A C 1
ATOM 1451 O O . ARG A 1 192 ? 0.819 -11.917 11.196 1.00 98.31 192 ARG A O 1
ATOM 1458 N N . ALA A 1 193 ? 0.668 -11.384 9.019 1.00 98.62 193 ALA A N 1
ATOM 1459 C CA . ALA A 1 193 ? -0.642 -10.750 9.123 1.00 98.62 193 ALA A CA 1
ATOM 1460 C C . ALA A 1 193 ? -1.725 -11.742 9.582 1.00 98.62 193 ALA A C 1
ATOM 1462 O O . ALA A 1 193 ? -2.519 -11.438 10.474 1.00 98.62 193 ALA A O 1
ATOM 1463 N N . ARG A 1 194 ? -1.727 -12.965 9.038 1.00 98.38 194 ARG A N 1
ATOM 1464 C CA . ARG A 1 194 ? -2.681 -14.016 9.422 1.00 98.38 194 ARG A CA 1
ATOM 1465 C C . ARG A 1 194 ? -2.522 -14.454 10.875 1.00 98.38 194 ARG A C 1
ATOM 1467 O O . ARG A 1 194 ? -3.533 -14.692 11.531 1.00 98.38 194 ARG A O 1
ATOM 1474 N N . ALA A 1 195 ? -1.291 -14.542 11.378 1.00 98.12 195 ALA A N 1
ATOM 1475 C CA . ALA A 1 195 ? -1.006 -14.962 12.750 1.00 98.12 195 ALA A CA 1
ATOM 1476 C C . ALA A 1 195 ? -1.668 -14.057 13.804 1.00 98.12 195 ALA A C 1
ATOM 1478 O O . ALA A 1 195 ? -2.031 -14.536 14.876 1.00 98.12 195 ALA A O 1
ATOM 1479 N N . VAL A 1 196 ? -1.874 -12.775 13.483 1.00 98.12 196 VAL A N 1
ATOM 1480 C CA . VAL A 1 196 ? -2.555 -11.799 14.351 1.00 98.12 196 VAL A CA 1
ATOM 1481 C C . VAL A 1 196 ? -3.992 -11.486 13.911 1.00 98.12 196 VAL A C 1
ATOM 1483 O O . VAL A 1 196 ? -4.654 -10.644 14.509 1.00 98.12 196 VAL A O 1
ATOM 1486 N N . GLY A 1 197 ? -4.492 -12.153 12.865 1.00 97.81 197 GLY A N 1
ATOM 1487 C CA . GLY A 1 197 ? -5.838 -11.931 12.329 1.00 97.81 197 GLY A CA 1
ATOM 1488 C C . GLY A 1 197 ? -6.031 -10.583 11.625 1.00 97.81 197 GLY A C 1
ATOM 1489 O O . GLY A 1 197 ? -7.162 -10.103 11.546 1.00 97.81 197 GLY A O 1
ATOM 1490 N N . ALA A 1 198 ? -4.960 -9.959 11.124 1.00 98.19 198 ALA A N 1
ATOM 1491 C CA . ALA A 1 198 ? -5.052 -8.698 10.394 1.00 98.19 198 ALA A CA 1
ATOM 1492 C C . ALA A 1 198 ? -5.844 -8.873 9.082 1.00 98.19 198 ALA A C 1
ATOM 1494 O O . ALA A 1 198 ? -5.595 -9.831 8.337 1.00 98.19 198 ALA A O 1
ATOM 1495 N N . PRO A 1 199 ? -6.777 -7.956 8.754 1.00 97.81 199 PRO A N 1
ATOM 1496 C CA . PRO A 1 199 ? -7.413 -7.932 7.444 1.00 97.81 199 PRO A CA 1
ATOM 1497 C C . PRO A 1 199 ? -6.365 -7.775 6.341 1.00 97.81 199 PRO A C 1
ATOM 1499 O O . PRO A 1 199 ? -5.433 -6.982 6.467 1.00 97.81 199 PRO A O 1
ATOM 1502 N N . MET A 1 200 ? -6.537 -8.512 5.248 1.00 98.56 200 MET A N 1
ATOM 1503 C CA . MET A 1 200 ? -5.612 -8.486 4.119 1.00 98.56 200 MET A CA 1
ATOM 1504 C C . MET A 1 200 ? -6.337 -8.187 2.809 1.00 98.56 200 MET A C 1
ATOM 1506 O O . MET A 1 200 ? -7.415 -8.737 2.548 1.00 98.56 200 MET A O 1
ATOM 1510 N N . LEU A 1 201 ? -5.711 -7.353 1.981 1.00 97.62 201 LEU A N 1
ATOM 1511 C CA . LEU A 1 201 ? -6.214 -6.897 0.688 1.00 97.62 201 LEU A CA 1
ATOM 1512 C C . LEU A 1 201 ? -5.181 -7.145 -0.413 1.00 97.62 201 LEU A C 1
ATOM 1514 O O . LEU A 1 201 ? -3.984 -7.084 -0.146 1.00 97.62 201 LEU A O 1
ATOM 1518 N N . SER A 1 202 ? -5.624 -7.374 -1.646 1.00 97.31 202 SER A N 1
ATOM 1519 C CA . SER A 1 202 ? -4.778 -7.207 -2.837 1.00 97.31 202 SER A CA 1
ATOM 1520 C C . SER A 1 202 ? -5.276 -6.030 -3.664 1.00 97.31 202 SER A C 1
ATOM 1522 O O . SER A 1 202 ? -6.484 -5.873 -3.833 1.00 97.31 202 SER A O 1
ATOM 1524 N N . HIS A 1 203 ? -4.347 -5.199 -4.133 1.00 94.94 203 HIS A N 1
ATOM 1525 C CA . HIS A 1 203 ? -4.635 -3.974 -4.872 1.00 94.94 203 HIS A CA 1
ATOM 1526 C C . HIS A 1 203 ? -4.423 -4.179 -6.382 1.00 94.94 203 HIS A C 1
ATOM 1528 O O . HIS A 1 203 ? -3.419 -4.759 -6.789 1.00 94.94 203 HIS A O 1
ATOM 1534 N N . ASP A 1 204 ? -5.329 -3.643 -7.209 1.00 94.19 204 ASP A N 1
ATOM 1535 C CA . ASP A 1 204 ? -5.269 -3.665 -8.682 1.00 94.19 204 ASP A CA 1
ATOM 1536 C C . ASP A 1 204 ? -5.143 -5.081 -9.279 1.00 94.19 204 ASP A C 1
ATOM 1538 O O . ASP A 1 204 ? -4.344 -5.315 -10.185 1.00 94.19 204 ASP A O 1
ATOM 1542 N N . ASP A 1 205 ? -5.932 -6.047 -8.800 1.00 95.31 205 ASP A N 1
ATOM 1543 C CA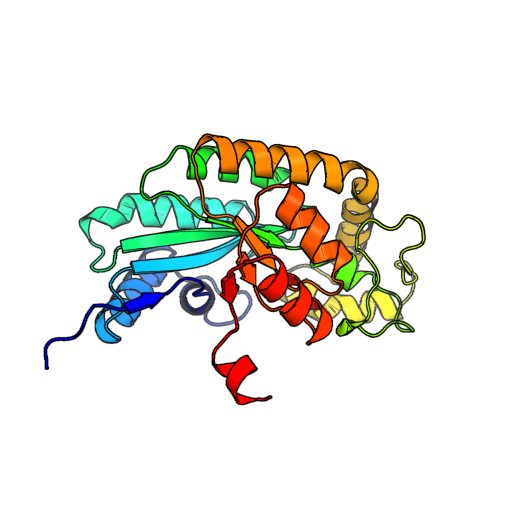 . ASP A 1 205 ? -5.954 -7.408 -9.357 1.00 95.31 205 ASP A CA 1
ATOM 1544 C C . ASP A 1 205 ? -6.332 -7.379 -10.859 1.00 95.31 205 ASP A C 1
ATOM 1546 O O . ASP A 1 205 ? -7.426 -6.927 -11.212 1.00 95.31 205 ASP A O 1
ATOM 1550 N N . SER A 1 206 ? -5.465 -7.873 -11.755 1.00 93.69 206 SER A N 1
ATOM 1551 C CA . SER A 1 206 ? -5.725 -7.861 -13.212 1.00 93.69 206 SER A CA 1
ATOM 1552 C C . SER A 1 206 ? -6.251 -9.168 -13.787 1.00 93.69 206 SER A C 1
ATOM 1554 O O . SER A 1 206 ? -6.925 -9.149 -14.812 1.00 93.69 206 SER A O 1
ATOM 1556 N N . GLN A 1 207 ? -5.961 -10.299 -13.143 1.00 96.38 207 GLN A N 1
ATOM 1557 C CA . GLN A 1 207 ? -6.367 -11.625 -13.605 1.00 96.38 207 GLN A CA 1
ATOM 1558 C C . GLN A 1 207 ? -7.028 -12.418 -12.469 1.00 96.38 207 GLN A C 1
ATOM 1560 O O . GLN A 1 207 ? -6.652 -12.241 -11.301 1.00 96.38 207 GLN A O 1
ATOM 1565 N N . PRO A 1 208 ? -7.997 -13.306 -12.767 1.00 96.88 208 PRO A N 1
ATOM 1566 C CA . PRO A 1 208 ? -8.527 -14.255 -11.787 1.00 96.88 208 PRO A CA 1
ATOM 1567 C C . PRO A 1 208 ? -7.420 -15.041 -11.067 1.00 96.88 208 PRO A C 1
ATOM 1569 O O . PRO A 1 208 ? -7.521 -15.306 -9.868 1.00 96.88 208 PRO A O 1
ATOM 1572 N N . GLU A 1 209 ? -6.333 -15.347 -11.773 1.00 97.12 209 GLU A N 1
ATOM 1573 C CA . GLU A 1 209 ? -5.122 -15.979 -11.260 1.00 97.12 209 GLU A CA 1
ATOM 1574 C C . GLU A 1 209 ? -4.427 -15.109 -10.206 1.00 97.12 209 GLU A C 1
ATOM 1576 O O . GLU A 1 209 ? -4.140 -15.602 -9.115 1.00 97.12 209 GLU A O 1
ATOM 1581 N N . THR A 1 210 ? -4.226 -13.811 -10.475 1.00 96.94 210 THR A N 1
ATOM 1582 C CA . THR A 1 210 ? -3.677 -12.841 -9.506 1.00 96.94 210 THR A CA 1
ATOM 1583 C C . THR A 1 210 ? -4.526 -12.812 -8.239 1.00 96.94 210 THR A C 1
ATOM 1585 O O . THR A 1 210 ? -4.018 -12.926 -7.120 1.00 96.94 210 THR A O 1
ATOM 1588 N N . ARG A 1 211 ? -5.850 -12.757 -8.408 1.00 97.69 211 ARG A N 1
ATOM 1589 C CA . ARG A 1 211 ? -6.783 -12.744 -7.284 1.00 97.69 211 ARG A CA 1
ATOM 1590 C C . ARG A 1 211 ? -6.738 -14.045 -6.478 1.00 97.69 211 ARG A C 1
ATOM 1592 O O . ARG A 1 211 ? -6.732 -14.018 -5.247 1.00 97.69 211 ARG A O 1
ATOM 1599 N N . SER A 1 212 ? -6.699 -15.191 -7.156 1.00 98.12 212 SER A N 1
ATOM 1600 C CA . SER A 1 212 ? -6.553 -16.509 -6.528 1.00 98.12 212 SER A CA 1
ATOM 1601 C C . SER A 1 212 ? -5.242 -16.621 -5.745 1.00 98.12 212 SER A C 1
ATOM 1603 O O . SER A 1 212 ? -5.239 -17.094 -4.607 1.00 98.12 212 SER A O 1
ATOM 1605 N N . PHE A 1 213 ? -4.144 -16.113 -6.307 1.00 98.38 213 PHE A N 1
ATOM 1606 C CA . PHE A 1 213 ? -2.835 -16.101 -5.665 1.00 98.38 213 PHE A CA 1
ATOM 1607 C C . PHE A 1 213 ? -2.863 -15.348 -4.330 1.00 98.38 213 PHE A C 1
ATOM 1609 O O . PHE A 1 213 ? -2.515 -15.922 -3.296 1.00 98.38 213 PHE A O 1
ATOM 1616 N N . TYR A 1 214 ? -3.339 -14.101 -4.297 1.00 98.38 214 TYR A N 1
ATOM 1617 C CA . TYR A 1 214 ? -3.398 -13.341 -3.043 1.00 98.38 214 TYR A CA 1
ATOM 1618 C C . TYR A 1 214 ? -4.415 -13.908 -2.047 1.00 98.38 214 TYR A C 1
ATOM 1620 O O . TYR A 1 214 ? -4.173 -13.886 -0.837 1.00 98.38 214 TYR A O 1
ATOM 1628 N N . ARG A 1 215 ? -5.521 -14.492 -2.527 1.00 98.19 215 ARG A N 1
ATOM 1629 C CA . ARG A 1 215 ? -6.449 -15.257 -1.679 1.00 98.19 215 ARG A CA 1
ATOM 1630 C C . ARG A 1 215 ? -5.758 -16.420 -0.977 1.00 98.19 215 ARG A C 1
ATOM 1632 O O . ARG A 1 215 ? -5.967 -16.601 0.222 1.00 98.19 215 ARG A O 1
ATOM 1639 N N . GLY A 1 216 ? -4.917 -17.167 -1.692 1.00 98.12 216 GLY A N 1
ATOM 1640 C CA . GLY A 1 216 ? -4.112 -18.254 -1.127 1.00 98.12 216 GLY A CA 1
ATOM 1641 C C . GLY A 1 216 ? -3.188 -17.800 0.009 1.00 98.12 216 GLY A C 1
ATOM 1642 O O . GLY A 1 216 ? -2.924 -18.570 0.929 1.00 98.12 216 GLY A O 1
ATOM 1643 N N . HIS A 1 217 ? -2.774 -16.530 0.002 1.00 98.25 217 HIS A N 1
ATOM 1644 C CA . HIS A 1 217 ? -1.951 -15.917 1.049 1.00 98.25 217 HIS A CA 1
ATOM 1645 C C . HIS A 1 217 ? -2.759 -15.293 2.198 1.00 98.25 217 HIS A C 1
ATOM 1647 O O . HIS A 1 217 ? -2.181 -14.869 3.199 1.00 98.25 217 HIS A O 1
ATOM 1653 N N . GLY A 1 218 ? -4.092 -15.294 2.099 1.00 97.50 218 GLY A N 1
ATOM 1654 C CA . GLY A 1 218 ? -5.005 -14.830 3.141 1.00 97.50 218 GLY A CA 1
ATOM 1655 C C . GLY A 1 218 ? -5.689 -13.493 2.855 1.00 97.50 218 GLY A C 1
ATOM 1656 O O . GLY A 1 218 ? -6.539 -13.092 3.648 1.00 97.50 218 GLY A O 1
ATOM 1657 N N . ALA A 1 219 ? -5.401 -12.822 1.733 1.00 98.06 219 ALA A N 1
ATOM 1658 C CA . ALA A 1 219 ? -6.157 -11.634 1.337 1.00 98.06 219 ALA A CA 1
ATOM 1659 C C . ALA A 1 219 ? -7.601 -12.020 1.009 1.00 98.06 219 ALA A C 1
ATOM 1661 O O . ALA A 1 219 ? -7.829 -12.848 0.135 1.00 98.06 219 ALA A O 1
ATOM 1662 N N . ARG A 1 220 ? -8.590 -11.435 1.689 1.00 97.81 220 ARG A N 1
ATOM 1663 C CA . ARG A 1 220 ? -10.031 -11.719 1.476 1.00 97.81 220 ARG A CA 1
ATOM 1664 C C . ARG A 1 220 ? -10.799 -10.523 0.927 1.00 97.81 220 ARG A C 1
ATOM 1666 O O . ARG A 1 220 ? -12.026 -10.556 0.836 1.00 97.81 220 ARG A O 1
ATOM 1673 N N . ILE A 1 221 ? -10.069 -9.468 0.590 1.00 97.69 221 ILE A N 1
ATOM 1674 C CA . ILE A 1 221 ? -10.596 -8.239 0.024 1.00 97.69 221 ILE A CA 1
ATOM 1675 C C . ILE A 1 221 ? -9.849 -7.991 -1.291 1.00 97.69 221 ILE A C 1
ATOM 1677 O O . ILE A 1 221 ? -8.619 -7.956 -1.304 1.00 97.69 221 ILE A O 1
ATOM 1681 N N . SER A 1 222 ? -10.592 -7.858 -2.386 1.00 97.12 222 SER A N 1
ATOM 1682 C CA . SER A 1 222 ? -10.081 -7.399 -3.678 1.00 97.12 222 SER A CA 1
ATOM 1683 C C . SER A 1 222 ? -10.321 -5.900 -3.776 1.00 97.12 222 SER A C 1
ATOM 1685 O O . SER A 1 222 ? -11.465 -5.436 -3.773 1.00 97.12 222 SER A O 1
ATOM 1687 N N . GLU A 1 223 ? -9.241 -5.136 -3.794 1.00 94.62 223 GLU A N 1
ATOM 1688 C CA . GLU A 1 223 ? -9.255 -3.684 -3.818 1.00 94.62 223 GLU A CA 1
ATOM 1689 C C . GLU A 1 223 ? -8.922 -3.212 -5.242 1.00 94.62 223 GLU A C 1
ATOM 1691 O O . GLU A 1 223 ? -7.833 -3.450 -5.753 1.00 94.62 223 GLU A O 1
ATOM 1696 N N . PHE A 1 224 ? -9.888 -2.568 -5.904 1.00 91.56 224 PHE A N 1
ATOM 1697 C CA . PHE A 1 224 ? -9.825 -2.180 -7.322 1.00 91.56 224 PHE A CA 1
ATOM 1698 C C . PHE A 1 224 ? -9.571 -3.349 -8.289 1.00 91.56 224 PHE A C 1
ATOM 1700 O O . PHE A 1 224 ? -8.584 -3.322 -9.023 1.00 91.56 224 PHE A O 1
ATOM 1707 N N . PRO A 1 225 ? -10.454 -4.365 -8.371 1.00 94.31 225 PRO A N 1
ATOM 1708 C CA . PRO A 1 225 ? -10.353 -5.329 -9.465 1.00 94.31 225 PRO A CA 1
ATOM 1709 C C . PRO A 1 225 ? -10.360 -4.580 -10.806 1.00 94.31 225 PRO A C 1
ATOM 1711 O O . PRO A 1 225 ? -11.250 -3.767 -11.066 1.00 94.31 225 PRO A O 1
ATOM 1714 N N . MET A 1 226 ? -9.356 -4.825 -11.649 1.00 93.25 226 MET A N 1
ATOM 1715 C CA . MET A 1 226 ? -9.105 -3.991 -12.831 1.00 93.25 226 MET A CA 1
ATOM 1716 C C . MET A 1 226 ? -10.082 -4.248 -13.983 1.00 93.25 226 MET A C 1
ATOM 1718 O O . MET A 1 226 ? -10.127 -3.472 -14.937 1.00 93.25 226 MET A O 1
ATOM 1722 N N . ASN A 1 227 ? -10.847 -5.338 -13.917 1.00 93.50 227 ASN A N 1
ATOM 1723 C CA . ASN A 1 227 ? -11.844 -5.710 -14.911 1.00 93.50 227 ASN A CA 1
ATOM 1724 C C . ASN A 1 227 ? -12.960 -6.580 -14.296 1.00 93.50 227 ASN A C 1
ATOM 1726 O O . ASN A 1 227 ? -12.862 -7.083 -13.171 1.00 93.50 227 ASN A O 1
ATOM 1730 N N . LEU A 1 228 ? -14.043 -6.765 -15.057 1.00 94.19 228 LEU A N 1
ATOM 1731 C CA . LEU A 1 228 ? -15.220 -7.519 -14.613 1.00 94.19 228 LEU A CA 1
ATOM 1732 C C . LEU A 1 228 ? -14.947 -9.010 -14.391 1.00 94.19 228 LEU A C 1
ATOM 1734 O O . LEU A 1 228 ? -15.614 -9.610 -13.551 1.00 94.19 228 LEU A O 1
ATOM 1738 N N . ALA A 1 229 ? -13.992 -9.610 -15.108 1.00 95.81 229 ALA A N 1
ATOM 1739 C CA . ALA A 1 229 ? -13.658 -11.021 -14.925 1.00 95.81 229 ALA A CA 1
ATOM 1740 C C . ALA A 1 229 ? -13.055 -11.255 -13.533 1.00 95.81 229 ALA A C 1
ATOM 1742 O O . ALA A 1 229 ? -13.482 -12.157 -12.814 1.00 95.81 229 ALA A O 1
ATOM 1743 N N . VAL A 1 230 ? -12.142 -10.380 -13.108 1.00 96.44 230 VAL A N 1
ATOM 1744 C CA . VAL A 1 230 ? -11.554 -10.409 -11.764 1.00 96.44 230 VAL A CA 1
ATOM 1745 C C . VAL A 1 230 ? -12.600 -10.126 -10.691 1.00 96.44 230 VAL A C 1
ATOM 1747 O O . VAL A 1 230 ? -12.674 -10.855 -9.703 1.00 96.44 230 VAL A O 1
ATOM 1750 N N . ALA A 1 231 ? -13.442 -9.105 -10.883 1.00 96.25 231 ALA A N 1
ATOM 1751 C CA . ALA A 1 231 ? -14.525 -8.803 -9.947 1.00 96.25 231 ALA A CA 1
ATOM 1752 C C . ALA A 1 231 ? -15.514 -9.981 -9.823 1.00 96.25 231 ALA A C 1
ATOM 1754 O O . ALA A 1 231 ? -15.976 -10.301 -8.726 1.00 96.25 231 ALA A O 1
ATOM 1755 N N . GLY A 1 232 ? -15.807 -10.662 -10.936 1.00 97.38 232 GLY A N 1
ATOM 1756 C CA . GLY A 1 232 ? -16.595 -11.891 -10.978 1.00 97.38 232 GLY A CA 1
ATOM 1757 C C . GLY A 1 232 ? -15.952 -13.012 -10.166 1.00 97.38 232 GLY A C 1
ATOM 1758 O O . GLY A 1 232 ? -16.587 -13.525 -9.247 1.00 97.38 232 GLY A O 1
ATOM 1759 N N . ALA A 1 233 ? -14.676 -13.310 -10.425 1.00 97.25 233 ALA A N 1
ATOM 1760 C CA . ALA A 1 233 ? -13.917 -14.333 -9.706 1.00 97.25 233 ALA A CA 1
ATOM 1761 C C . ALA A 1 233 ? -13.814 -14.044 -8.196 1.00 97.25 233 ALA A C 1
ATOM 1763 O O . ALA A 1 233 ? -13.957 -14.948 -7.372 1.00 97.25 233 ALA A O 1
ATOM 1764 N N . ALA A 1 234 ? -13.609 -12.779 -7.813 1.00 97.69 234 ALA A N 1
ATOM 1765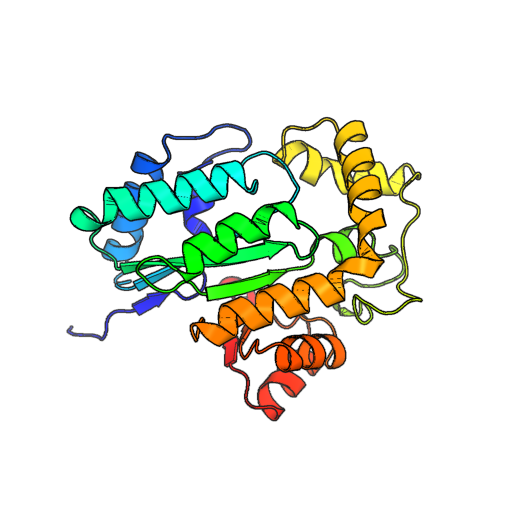 C CA . ALA A 1 234 ? -13.605 -12.350 -6.417 1.00 97.69 234 ALA A CA 1
ATOM 1766 C C . ALA A 1 234 ? -14.965 -12.614 -5.747 1.00 97.69 234 ALA A C 1
ATOM 1768 O O . ALA A 1 234 ? -15.021 -13.213 -4.671 1.00 97.69 234 ALA A O 1
ATOM 1769 N N . ARG A 1 235 ? -16.067 -12.235 -6.409 1.00 97.69 235 ARG A N 1
ATOM 1770 C CA . ARG A 1 235 ? -17.433 -12.438 -5.906 1.00 97.69 235 ARG A CA 1
ATOM 1771 C C . ARG A 1 235 ? -17.801 -13.917 -5.789 1.00 97.69 235 ARG A C 1
ATOM 1773 O O . ARG A 1 235 ? -18.355 -14.318 -4.770 1.00 97.69 235 ARG A O 1
ATOM 1780 N N . GLU A 1 236 ? -17.501 -14.721 -6.806 1.00 97.94 236 GLU A N 1
ATOM 1781 C CA . GLU A 1 236 ? -17.793 -16.163 -6.831 1.00 97.94 236 GLU A CA 1
ATOM 1782 C C . GLU A 1 236 ? -17.082 -16.914 -5.703 1.00 97.94 236 GLU A C 1
ATOM 1784 O O . GLU A 1 236 ? -17.653 -17.817 -5.095 1.00 97.94 236 GLU A O 1
ATOM 1789 N N . ALA A 1 237 ? -15.864 -16.494 -5.368 1.00 97.38 237 ALA A N 1
ATOM 1790 C CA . ALA A 1 237 ? -15.082 -17.072 -4.285 1.00 97.38 237 ALA A CA 1
ATOM 1791 C C . ALA A 1 237 ? -15.338 -16.417 -2.907 1.00 97.38 237 ALA A C 1
ATOM 1793 O O . ALA A 1 237 ? -14.654 -16.741 -1.930 1.00 97.38 237 ALA A O 1
ATOM 1794 N N . GLY A 1 238 ? -16.322 -15.514 -2.810 1.00 97.12 238 GLY A N 1
ATOM 1795 C CA . GLY A 1 238 ? -16.769 -14.907 -1.554 1.00 97.12 238 GLY A CA 1
ATOM 1796 C C . GLY A 1 238 ? -15.796 -13.893 -0.946 1.00 97.12 238 GLY A C 1
ATOM 1797 O O . GLY A 1 238 ? -15.707 -13.804 0.281 1.00 97.12 238 GLY A O 1
ATOM 1798 N N . ASP A 1 239 ? -15.037 -13.166 -1.771 1.00 97.56 239 ASP A N 1
ATOM 1799 C CA . ASP A 1 239 ? -14.288 -11.992 -1.312 1.00 97.56 239 ASP A CA 1
ATOM 1800 C C . ASP A 1 239 ? -15.181 -10.767 -1.159 1.00 97.56 239 ASP A C 1
ATOM 1802 O O . ASP A 1 239 ? -16.179 -10.591 -1.862 1.00 97.56 239 ASP A O 1
ATOM 1806 N N . TRP A 1 240 ? -14.730 -9.851 -0.310 1.00 96.50 240 TRP A N 1
ATOM 1807 C CA . TRP A 1 240 ? -15.189 -8.472 -0.353 1.00 96.50 240 TRP A CA 1
ATOM 1808 C C . TRP A 1 240 ? -14.537 -7.748 -1.529 1.00 96.50 240 TRP A C 1
ATOM 1810 O O . TRP A 1 240 ? -13.352 -7.935 -1.798 1.00 96.50 240 TRP A O 1
ATOM 1820 N N . ILE A 1 241 ? -15.296 -6.898 -2.212 1.00 95.25 241 ILE A N 1
ATOM 1821 C CA . ILE A 1 241 ? -14.793 -6.079 -3.316 1.00 95.25 241 ILE A CA 1
ATOM 1822 C C . ILE A 1 241 ? -14.896 -4.620 -2.898 1.00 95.25 241 ILE A C 1
ATOM 1824 O O . ILE A 1 241 ? -15.973 -4.154 -2.524 1.00 95.25 241 ILE A O 1
ATOM 1828 N N . VAL A 1 242 ? -13.778 -3.906 -2.969 1.00 91.81 242 VAL A N 1
ATOM 1829 C CA . VAL A 1 242 ? -13.687 -2.486 -2.631 1.00 91.81 242 VAL A CA 1
ATOM 1830 C C . VAL A 1 242 ? -13.330 -1.707 -3.885 1.00 91.81 242 VAL A C 1
ATOM 1832 O O . VAL A 1 242 ? -12.385 -2.036 -4.597 1.00 91.81 242 VAL A O 1
ATOM 1835 N N . VAL A 1 243 ? -14.096 -0.653 -4.152 1.00 84.00 243 VAL A N 1
ATOM 1836 C CA . VAL A 1 243 ? -13.868 0.283 -5.254 1.00 84.00 243 VAL A CA 1
ATOM 1837 C C . VAL A 1 243 ? -13.991 1.710 -4.730 1.00 84.00 243 VAL A C 1
ATOM 1839 O O . VAL A 1 243 ? -14.845 2.009 -3.897 1.00 84.00 243 VAL A O 1
ATOM 1842 N N . ARG A 1 244 ? -13.151 2.623 -5.223 1.00 70.12 244 ARG A N 1
ATOM 1843 C CA . ARG A 1 244 ? -13.266 4.059 -4.904 1.00 70.12 244 ARG A CA 1
ATOM 1844 C C . ARG A 1 244 ? -14.570 4.578 -5.474 1.00 70.12 244 ARG A C 1
ATOM 1846 O O . ARG A 1 244 ? -14.860 4.339 -6.644 1.00 70.12 244 ARG A O 1
ATOM 1853 N N . ALA A 1 245 ? -15.269 5.399 -4.698 1.00 65.38 245 ALA A N 1
ATOM 1854 C CA . ALA A 1 245 ? -16.485 6.069 -5.146 1.00 65.38 245 ALA A CA 1
ATOM 1855 C C . ALA A 1 245 ? -16.305 6.827 -6.487 1.00 65.38 245 ALA A C 1
ATOM 1857 O O . ALA A 1 245 ? -17.134 6.636 -7.376 1.00 65.38 245 ALA A O 1
ATOM 1858 N N . PRO A 1 246 ? -15.213 7.591 -6.724 1.00 57.66 246 PRO A N 1
ATOM 1859 C CA . PRO A 1 246 ? -14.950 8.176 -8.042 1.00 57.66 246 PRO A CA 1
ATOM 1860 C C . PRO A 1 246 ? -14.793 7.176 -9.194 1.00 57.66 246 PRO A C 1
ATOM 1862 O O . PRO A 1 246 ? -15.180 7.502 -10.312 1.00 57.66 246 PRO A O 1
ATOM 1865 N N . ASN A 1 247 ? -14.222 5.993 -8.944 1.00 53.09 247 ASN A N 1
ATOM 1866 C CA . ASN A 1 247 ? -14.045 4.968 -9.977 1.00 53.09 247 ASN A CA 1
ATOM 1867 C C . ASN A 1 247 ? -15.382 4.271 -10.260 1.00 53.09 247 ASN A C 1
ATOM 1869 O O . ASN A 1 247 ? -15.752 4.133 -11.416 1.00 53.09 247 ASN A O 1
ATOM 1873 N N . ALA A 1 248 ? -16.158 3.955 -9.218 1.00 55.38 248 ALA A N 1
ATOM 1874 C 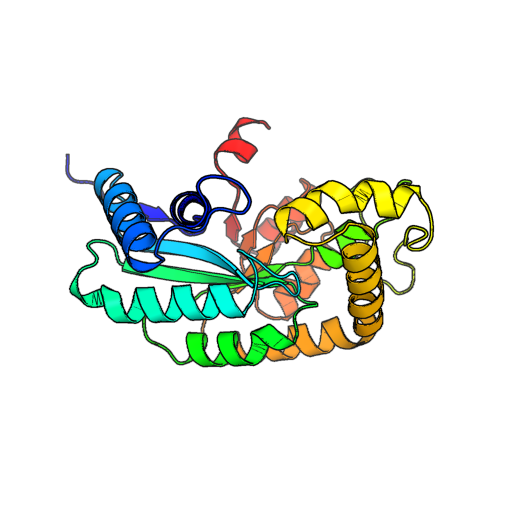CA . ALA A 1 248 ? -17.501 3.388 -9.354 1.00 55.38 248 ALA A CA 1
ATOM 1875 C C . ALA A 1 248 ? -18.475 4.323 -10.097 1.00 55.38 248 ALA A C 1
ATOM 1877 O O . ALA A 1 248 ? -19.337 3.864 -10.838 1.00 55.38 248 ALA A O 1
ATOM 1878 N N . ALA A 1 249 ? -18.333 5.641 -9.925 1.00 46.00 249 ALA A N 1
ATOM 1879 C CA . ALA A 1 249 ? -19.167 6.631 -10.604 1.00 46.00 249 ALA A CA 1
ATOM 1880 C C . ALA A 1 249 ? -18.809 6.837 -12.088 1.00 46.00 249 ALA A C 1
ATOM 1882 O O . ALA A 1 249 ? -19.599 7.431 -12.821 1.00 46.00 249 ALA A O 1
ATOM 1883 N N . ARG A 1 250 ? -17.623 6.399 -12.533 1.00 46.59 250 ARG A N 1
ATOM 1884 C CA . ARG A 1 250 ? -17.168 6.558 -13.925 1.00 46.59 250 ARG A CA 1
ATOM 1885 C C . ARG A 1 250 ? -17.551 5.390 -14.840 1.00 46.59 250 ARG A C 1
ATOM 1887 O O . ARG A 1 250 ? -17.449 5.573 -16.050 1.00 46.59 250 ARG A O 1
ATOM 1894 N N . GLY A 1 251 ? -18.059 4.287 -14.280 1.00 43.19 251 GLY A N 1
ATOM 1895 C CA . GLY A 1 251 ? -18.407 3.067 -15.014 1.00 43.19 251 GLY A CA 1
ATOM 1896 C C . GLY A 1 251 ? -17.233 2.111 -15.079 1.00 43.19 251 GLY A C 1
ATOM 1897 O O . GLY A 1 251 ? -16.333 2.363 -15.906 1.00 43.19 251 GLY A O 1
#

Secondary structure (DSSP, 8-state):
---PPEEEEEE-THHHHH-SBTTBPPPHHHHHHHHHHHHHHTTEEEEEEEEEEBSSSSTTBHHHHHHHHHHHHHHGGG-SSEEEEEEEEETT-GGGHHHHHHHHTSSS--EEEEE-HHHHHHB-TTS-GGG---TT-TT--B--TTSHHHHHHHHHHHHHHT--HHHHHHHHHHHHGGGGTHHHHHHHHHHHHHHTT--EEEES--SHHHHHHHHHTT--EEES-SSHHHHHHHHHTT-EEE--HHHHTT-